Protein AF-A0A963J3N0-F1 (afdb_monomer_lite)

Foldseek 3Di:
DDDDDDDDDDDDPDPPPPPPPPLDQFPLLVVCQVVLAAEEEEQQVDAQQWHQDPVRDIDHLVLLLSLLLSCFSNVGSPRYDYDYDPDPVVVVVDVSHAKYQYQDFDDCVVCVVPQKDWADFLAWDQDPPRDTTGGTMIGGNNTVLSSVSSNQSSLLLVVCVVVVPWLVNLPPPDDDPQRDAQCQCVSNVTHGSSSSSSCVRRIHSVVSNCVRANPPGPHHDPCAQVDEVVVVHVDDRDGRD

Radius of gyration: 23.23 Å; chains: 1; bounding box: 40×110×42 Å

Secondary structure (DSSP, 8-state):
-PPPP--------------PPP----HHHHHHHHTT-EEEEE-TEETTTEEE-TTS-EESHHHHHHHHHHHHHHS-TT-EEEEE-SSTHHHHH-TT--EEES-PBP-HHHHTTSSEEE----EEEE-GGG-EEEE--EEETT-HHHHHHHHHHHHHHHHHHHTT--TTTTT-S---TTSPPTTTTGGGTPPTTHHHHHHHHH--HHHHHHHHHSTTSSS----GGGSBGGGTSSB-PPP--

pLDDT: mean 90.77, std 13.35, range [45.53, 98.94]

Structure (mmCIF, N/CA/C/O backbone):
data_AF-A0A963J3N0-F1
#
_entry.id   AF-A0A963J3N0-F1
#
loop_
_atom_site.group_PDB
_atom_site.id
_atom_site.type_symbol
_atom_site.label_atom_id
_atom_site.label_alt_id
_atom_site.label_comp_id
_atom_site.label_asym_id
_atom_site.label_entity_id
_atom_site.label_seq_id
_atom_site.pdbx_PDB_ins_code
_atom_site.Cartn_x
_atom_site.Cartn_y
_atom_site.Cartn_z
_atom_site.occupancy
_atom_site.B_iso_or_equiv
_atom_site.auth_seq_id
_atom_site.auth_comp_id
_atom_site.auth_asym_id
_atom_site.auth_atom_id
_atom_site.pdbx_PDB_model_num
ATOM 1 N N . MET A 1 1 ? 14.115 -87.043 18.859 1.00 47.44 1 MET A N 1
ATOM 2 C CA . MET A 1 1 ? 14.732 -85.706 19.021 1.00 47.44 1 MET A CA 1
ATOM 3 C C . MET A 1 1 ? 13.695 -84.646 18.660 1.00 47.44 1 MET A C 1
ATOM 5 O O . MET A 1 1 ? 13.353 -84.573 17.487 1.00 47.44 1 MET A O 1
ATOM 9 N N . PRO A 1 2 ? 13.129 -83.891 19.618 1.00 45.62 2 PRO A N 1
ATOM 10 C CA . PRO A 1 2 ? 12.164 -82.839 19.313 1.00 45.62 2 PRO A CA 1
ATOM 11 C C . PRO A 1 2 ? 12.887 -81.522 18.978 1.00 45.62 2 PRO A C 1
ATOM 13 O O . PRO A 1 2 ? 13.806 -81.105 19.684 1.00 45.62 2 PRO A O 1
ATOM 16 N N . LEU A 1 3 ? 12.476 -80.887 17.881 1.00 45.53 3 LEU A N 1
ATOM 17 C CA . LEU A 1 3 ? 12.981 -79.598 17.401 1.00 45.53 3 LEU A CA 1
ATOM 18 C C . LEU A 1 3 ? 12.380 -78.448 18.233 1.00 45.53 3 LEU A C 1
ATOM 20 O O . LEU A 1 3 ? 11.180 -78.422 18.496 1.00 45.53 3 LEU A O 1
ATOM 24 N N . ARG A 1 4 ? 13.228 -77.504 18.664 1.00 48.44 4 ARG A N 1
ATOM 25 C CA . ARG A 1 4 ? 12.848 -76.317 19.453 1.00 48.44 4 ARG A CA 1
ATOM 26 C C . ARG A 1 4 ? 12.193 -75.241 18.566 1.00 48.44 4 ARG A C 1
ATOM 28 O O . ARG A 1 4 ? 12.670 -75.029 17.452 1.00 48.44 4 ARG A O 1
ATOM 35 N N . PRO A 1 5 ? 11.179 -74.499 19.050 1.00 52.16 5 PRO A N 1
ATOM 36 C CA . PRO A 1 5 ? 10.577 -73.402 18.298 1.00 52.16 5 PRO A CA 1
ATOM 37 C C . PRO A 1 5 ? 11.435 -72.127 18.371 1.00 52.16 5 PRO A C 1
ATOM 39 O O . PRO A 1 5 ? 11.846 -71.688 19.446 1.00 52.16 5 PRO A O 1
ATOM 42 N N . VAL A 1 6 ? 11.683 -71.514 17.211 1.00 58.97 6 VAL A N 1
ATOM 43 C CA . VAL A 1 6 ? 12.386 -70.231 17.062 1.00 58.97 6 VAL A CA 1
ATOM 44 C C . VAL A 1 6 ? 11.409 -69.090 17.366 1.00 58.97 6 VAL A C 1
ATOM 46 O O . VAL A 1 6 ? 10.436 -68.885 16.642 1.00 58.97 6 VAL A O 1
ATOM 49 N N . ARG A 1 7 ? 11.661 -68.331 18.441 1.00 49.69 7 ARG A N 1
ATOM 50 C CA . ARG A 1 7 ? 10.935 -67.089 18.754 1.00 49.69 7 ARG A CA 1
ATOM 51 C C . ARG A 1 7 ? 11.305 -66.016 17.724 1.00 49.69 7 ARG A C 1
ATOM 53 O O . ARG A 1 7 ? 12.437 -65.543 17.711 1.00 49.69 7 ARG A O 1
ATOM 60 N N . ARG A 1 8 ? 10.355 -65.627 16.869 1.00 51.16 8 ARG A N 1
ATOM 61 C CA . ARG A 1 8 ? 10.487 -64.462 15.981 1.00 51.16 8 ARG A CA 1
ATOM 62 C C . ARG A 1 8 ? 10.346 -63.184 16.812 1.00 51.16 8 ARG A C 1
ATOM 64 O O . ARG A 1 8 ? 9.294 -62.939 17.393 1.00 51.16 8 ARG A O 1
ATOM 71 N N . LEU A 1 9 ? 11.421 -62.405 16.885 1.00 51.12 9 LEU A N 1
ATOM 72 C CA . LEU A 1 9 ? 11.448 -61.078 17.493 1.00 51.12 9 LEU A CA 1
ATOM 73 C C . LEU A 1 9 ? 10.729 -60.102 16.546 1.00 51.12 9 LEU A C 1
ATOM 75 O O . LEU A 1 9 ? 11.218 -59.832 15.452 1.00 51.12 9 LEU A O 1
ATOM 79 N N . VAL A 1 10 ? 9.551 -59.615 16.932 1.00 57.41 10 VAL A N 1
ATOM 80 C CA . VAL A 1 10 ? 8.847 -58.546 16.210 1.00 57.41 10 VAL A CA 1
ATOM 81 C C . VAL A 1 10 ? 9.460 -57.219 16.656 1.00 57.41 10 VAL A C 1
ATOM 83 O O . VAL A 1 10 ? 9.262 -56.796 17.792 1.00 57.41 10 VAL A O 1
ATOM 86 N N . VAL A 1 11 ? 10.245 -56.586 15.784 1.00 57.28 11 VAL A N 1
ATOM 87 C CA . VAL A 1 11 ? 10.766 -55.230 16.001 1.00 57.28 11 VAL A CA 1
ATOM 88 C C . VAL A 1 11 ? 9.649 -54.245 15.659 1.00 57.28 11 VAL A C 1
ATOM 90 O O . VAL A 1 11 ? 9.292 -54.076 14.496 1.00 57.28 11 VAL A O 1
ATOM 93 N N . LEU A 1 12 ? 9.064 -53.634 16.688 1.00 52.50 12 LEU A N 1
ATOM 94 C CA . LEU A 1 12 ? 8.059 -52.584 16.561 1.00 52.50 12 LEU A CA 1
ATOM 95 C C . LEU A 1 12 ? 8.766 -51.280 16.151 1.00 52.50 12 LEU A C 1
ATOM 97 O O . LEU A 1 12 ? 9.381 -50.611 16.979 1.00 52.50 12 LEU A O 1
ATOM 101 N N . VAL A 1 13 ? 8.719 -50.937 14.863 1.00 61.12 13 VAL A N 1
ATOM 102 C CA . VAL A 1 13 ? 9.210 -49.648 14.359 1.00 61.12 13 VAL A CA 1
ATOM 103 C C . VAL A 1 13 ? 8.205 -48.571 14.771 1.00 61.12 13 VAL A C 1
ATOM 105 O O . VAL A 1 13 ? 7.142 -48.436 14.169 1.00 61.12 13 VAL A O 1
ATOM 108 N N . PHE A 1 14 ? 8.525 -47.823 15.827 1.00 54.59 14 PHE A N 1
ATOM 109 C CA . PHE A 1 14 ? 7.809 -46.600 16.187 1.00 54.59 14 PHE A CA 1
ATOM 110 C C . PHE A 1 14 ? 8.063 -45.560 15.089 1.00 54.59 14 PHE A C 1
ATOM 112 O O . PHE A 1 14 ? 9.141 -44.972 15.011 1.00 54.59 14 PHE A O 1
ATOM 119 N N . PHE A 1 15 ? 7.079 -45.357 14.214 1.00 57.78 15 PHE A N 1
ATOM 120 C CA . PHE A 1 15 ? 7.076 -44.252 13.263 1.00 57.78 15 PHE A CA 1
ATOM 121 C C . PHE A 1 15 ? 6.853 -42.967 14.070 1.00 57.78 15 PHE A C 1
ATOM 123 O O . PHE A 1 15 ? 5.724 -42.619 14.416 1.00 57.78 15 PHE A O 1
ATOM 130 N N . LEU A 1 16 ? 7.946 -42.310 14.464 1.00 55.84 16 LEU A N 1
ATOM 131 C CA . LEU A 1 16 ? 7.901 -41.000 15.099 1.00 55.84 16 LEU A CA 1
ATOM 132 C C . LEU A 1 16 ? 7.392 -40.017 14.036 1.00 55.84 16 LEU A C 1
ATOM 134 O O . LEU A 1 16 ? 8.148 -39.566 13.178 1.00 55.84 16 LEU A O 1
ATOM 138 N N . CYS A 1 17 ? 6.085 -39.760 14.036 1.00 57.16 17 CYS A N 1
ATOM 139 C CA . CYS A 1 17 ? 5.470 -38.748 13.191 1.00 57.16 17 CYS A CA 1
ATOM 140 C C . CYS A 1 17 ? 5.978 -37.391 13.689 1.00 57.16 17 CYS A C 1
ATOM 142 O O . CYS A 1 17 ? 5.464 -36.843 14.664 1.00 57.16 17 CYS A O 1
ATOM 144 N N . VAL A 1 18 ? 7.062 -36.901 13.088 1.00 56.50 18 VAL A N 1
ATOM 145 C CA . VAL A 1 18 ? 7.548 -35.545 13.324 1.00 56.50 18 VAL A CA 1
ATOM 146 C C . VAL A 1 18 ? 6.443 -34.617 12.836 1.00 56.50 18 VAL A C 1
ATOM 148 O O . VAL A 1 18 ? 6.223 -34.482 11.635 1.00 56.50 18 VAL A O 1
ATOM 151 N N . LEU A 1 19 ? 5.713 -34.026 13.783 1.00 50.56 19 LEU A N 1
ATOM 152 C CA . LEU A 1 19 ? 4.838 -32.888 13.537 1.00 50.56 19 LEU A CA 1
ATOM 153 C C . LEU A 1 19 ? 5.722 -31.773 12.982 1.00 50.56 19 LEU A C 1
ATOM 155 O O . LEU A 1 19 ? 6.394 -31.069 13.733 1.00 50.56 19 LEU A O 1
ATOM 159 N N . VAL A 1 20 ? 5.759 -31.653 11.657 1.00 53.47 20 VAL A N 1
ATOM 160 C CA . VAL A 1 20 ? 6.228 -30.435 11.007 1.00 53.47 20 VAL A CA 1
ATOM 161 C C . VAL A 1 20 ? 5.263 -29.353 11.488 1.00 53.47 20 VAL A C 1
ATOM 163 O O . VAL A 1 20 ? 4.064 -29.496 11.232 1.00 53.47 20 VAL A O 1
ATOM 166 N N . PRO A 1 21 ? 5.710 -28.330 12.241 1.00 47.09 21 PRO A N 1
ATOM 167 C CA . PRO A 1 21 ? 4.841 -27.209 12.550 1.00 47.09 21 PRO A CA 1
ATOM 168 C C . PRO A 1 21 ? 4.333 -26.678 11.213 1.00 47.09 21 PRO A C 1
ATOM 170 O O . PRO A 1 21 ? 5.127 -26.306 10.347 1.00 47.09 21 PRO A O 1
ATOM 173 N N . GLY A 1 22 ? 3.015 -26.749 11.010 1.00 50.62 22 GLY A N 1
ATOM 174 C CA . GLY A 1 22 ? 2.390 -26.167 9.836 1.00 50.62 22 GLY A CA 1
ATOM 175 C C . GLY A 1 22 ? 2.848 -24.720 9.733 1.00 50.62 22 GLY A C 1
ATOM 176 O O . GLY A 1 22 ? 2.938 -24.028 10.747 1.00 50.62 22 GLY A O 1
ATOM 177 N N . THR A 1 23 ? 3.189 -24.287 8.524 1.00 51.78 23 THR A N 1
ATOM 178 C CA . THR A 1 23 ? 3.381 -22.875 8.199 1.00 51.78 23 THR A CA 1
ATOM 179 C C . THR A 1 23 ? 2.168 -22.115 8.727 1.00 51.78 23 THR A C 1
ATOM 181 O O . THR A 1 23 ? 1.083 -22.235 8.156 1.00 51.78 23 THR A O 1
ATOM 184 N N . GLN A 1 24 ? 2.304 -21.428 9.861 1.00 55.34 24 GLN A N 1
ATOM 185 C CA . GLN A 1 24 ? 1.189 -20.711 10.457 1.00 55.34 24 GLN A CA 1
ATOM 186 C C . GLN A 1 24 ? 1.075 -19.395 9.698 1.00 55.34 24 GLN A C 1
ATOM 188 O O . GLN A 1 24 ? 1.755 -18.423 10.001 1.00 55.34 24 GLN A O 1
ATOM 193 N N . ALA A 1 25 ? 0.264 -19.401 8.642 1.00 66.69 25 ALA A N 1
ATOM 194 C CA . ALA A 1 25 ? -0.332 -18.168 8.164 1.00 66.69 25 ALA A CA 1
ATOM 195 C C . ALA A 1 25 ? -0.996 -17.463 9.364 1.00 66.69 25 ALA A C 1
ATOM 197 O O . ALA A 1 25 ? -1.576 -18.125 10.227 1.00 66.69 25 ALA A O 1
ATOM 198 N N . GLY A 1 26 ? -0.867 -16.137 9.449 1.00 84.38 26 GLY A N 1
ATOM 199 C CA . GLY A 1 26 ? -1.534 -15.361 10.497 1.00 84.38 26 GLY A CA 1
ATOM 200 C C . GLY A 1 26 ? -3.053 -15.552 10.443 1.00 84.38 26 GLY A C 1
ATOM 201 O O . GLY A 1 26 ? -3.620 -15.759 9.365 1.00 84.38 26 GLY A O 1
ATOM 202 N N . ALA A 1 27 ? -3.727 -15.461 11.594 1.00 91.44 27 ALA A N 1
ATOM 203 C CA . ALA A 1 27 ? -5.171 -15.694 11.707 1.00 91.44 27 ALA A CA 1
ATOM 204 C C . ALA A 1 27 ? -5.993 -14.808 10.751 1.00 91.44 27 ALA A C 1
ATOM 206 O O . ALA A 1 27 ? -7.037 -15.223 10.242 1.00 91.44 27 ALA A O 1
ATOM 207 N N . ARG A 1 28 ? -5.510 -13.594 10.459 1.00 95.31 28 ARG A N 1
ATOM 208 C CA . ARG A 1 28 ? -6.113 -12.680 9.488 1.00 95.31 28 ARG A CA 1
ATOM 209 C C . ARG A 1 28 ? -6.026 -13.208 8.061 1.00 95.31 28 ARG A C 1
ATOM 211 O O . ARG A 1 28 ? -7.020 -13.152 7.341 1.00 95.31 28 ARG A O 1
ATOM 218 N N . LEU A 1 29 ? -4.868 -13.728 7.647 1.00 96.75 29 LEU A N 1
ATOM 219 C CA . LEU A 1 29 ? -4.699 -14.310 6.311 1.00 96.75 29 LEU A CA 1
ATOM 220 C C . LEU A 1 29 ? -5.627 -15.518 6.130 1.00 96.75 29 LEU A C 1
ATOM 222 O O . LEU A 1 29 ? -6.252 -15.654 5.077 1.00 96.75 29 LEU A O 1
ATOM 226 N N . ASP A 1 30 ? -5.753 -16.355 7.159 1.00 95.62 30 ASP A N 1
ATOM 227 C CA . ASP A 1 30 ? -6.667 -17.498 7.145 1.00 95.62 30 ASP A CA 1
ATOM 228 C C . ASP A 1 30 ? -8.127 -17.053 7.004 1.00 95.62 30 ASP A C 1
ATOM 230 O O . ASP A 1 30 ? -8.848 -17.577 6.154 1.00 95.62 30 ASP A O 1
ATOM 234 N N . ALA A 1 31 ? -8.550 -16.031 7.754 1.00 96.19 31 ALA A N 1
ATOM 235 C CA . ALA A 1 31 ? -9.896 -15.472 7.640 1.00 96.19 31 ALA A CA 1
ATOM 236 C C . ALA A 1 31 ? -10.170 -14.880 6.246 1.00 96.19 31 ALA A C 1
ATOM 238 O O . ALA A 1 31 ? -11.229 -15.130 5.669 1.00 96.19 31 ALA A O 1
ATOM 239 N N . ILE A 1 32 ? -9.218 -14.134 5.672 1.00 97.94 32 ILE A N 1
ATOM 240 C CA . ILE A 1 32 ? -9.331 -13.573 4.314 1.00 97.94 32 ILE A CA 1
ATOM 241 C C . ILE A 1 32 ? -9.530 -14.693 3.288 1.00 97.94 32 ILE A C 1
ATOM 243 O O . ILE A 1 32 ? -10.379 -14.588 2.403 1.00 97.94 32 ILE A O 1
ATOM 247 N N . ARG A 1 33 ? -8.773 -15.788 3.417 1.00 97.06 33 ARG A N 1
ATOM 248 C CA . ARG A 1 33 ? -8.868 -16.955 2.530 1.00 97.06 33 ARG A CA 1
ATOM 249 C C . ARG A 1 33 ? -10.169 -17.708 2.689 1.00 97.06 33 ARG A C 1
ATOM 251 O O . ARG A 1 33 ? -10.782 -18.056 1.689 1.00 97.06 33 ARG A O 1
ATOM 258 N N . GLN A 1 34 ? -10.593 -17.932 3.927 1.00 97.19 34 GLN A N 1
ATOM 259 C CA . GLN A 1 34 ? -11.843 -18.617 4.224 1.00 97.19 34 GLN A CA 1
ATOM 260 C C . GLN A 1 34 ? -13.051 -17.864 3.657 1.00 97.19 34 GLN A C 1
ATOM 262 O O . GLN A 1 34 ? -13.995 -18.491 3.185 1.00 97.19 34 GLN A O 1
ATOM 267 N N . HIS A 1 35 ? -13.027 -16.531 3.697 1.00 97.44 35 HIS A N 1
ATOM 268 C CA . HIS A 1 35 ? -14.094 -15.696 3.147 1.00 97.44 35 HIS A CA 1
ATOM 269 C C . HIS A 1 35 ? -13.916 -15.360 1.661 1.00 97.44 35 HIS A C 1
ATOM 271 O O . HIS A 1 35 ? -14.801 -14.739 1.077 1.00 97.44 35 HIS A O 1
ATOM 277 N N . GLU A 1 36 ? -12.780 -15.731 1.065 1.00 98.12 36 GLU A N 1
ATOM 278 C CA . GLU A 1 36 ? -12.419 -15.443 -0.328 1.00 98.12 36 GLU A CA 1
ATOM 279 C C . GLU A 1 36 ? -12.503 -13.949 -0.700 1.00 98.12 36 GLU A C 1
ATOM 281 O O . GLU A 1 36 ? -12.738 -13.587 -1.858 1.00 98.12 36 GLU A O 1
ATOM 286 N N . VAL A 1 37 ? -12.317 -13.064 0.284 1.00 98.62 37 VAL A N 1
ATOM 287 C CA . VAL A 1 37 ? -12.420 -11.614 0.109 1.00 98.62 37 VAL A CA 1
ATOM 288 C C . VAL A 1 37 ? -11.545 -10.878 1.116 1.00 98.62 37 VAL A C 1
ATOM 290 O O . VAL A 1 37 ? -11.576 -11.158 2.310 1.00 98.62 37 VAL A O 1
ATOM 293 N N . LEU A 1 38 ? -10.791 -9.895 0.625 1.00 98.81 38 LEU A N 1
ATOM 294 C CA . LEU A 1 38 ? -10.099 -8.911 1.453 1.00 98.81 38 LEU A CA 1
ATOM 295 C C . LEU A 1 38 ? -11.047 -7.753 1.775 1.00 98.81 38 LEU A C 1
ATOM 297 O O . LEU A 1 38 ? -11.610 -7.149 0.863 1.00 98.81 38 LEU A O 1
ATOM 301 N N . VAL A 1 39 ? -11.192 -7.378 3.039 1.00 98.75 39 VAL A N 1
ATOM 302 C CA . VAL A 1 39 ? -11.976 -6.209 3.447 1.00 98.75 39 VAL A CA 1
ATOM 303 C C . VAL A 1 39 ? -11.040 -5.034 3.719 1.00 98.75 39 VAL A C 1
ATOM 305 O O . VAL A 1 39 ? -10.348 -5.002 4.735 1.00 98.75 39 VAL A O 1
ATOM 308 N N . CYS A 1 40 ? -11.043 -4.045 2.825 1.00 98.62 40 CYS A N 1
ATOM 309 C CA . CYS A 1 40 ? -10.168 -2.876 2.913 1.00 98.62 40 CYS A CA 1
ATOM 310 C C . CYS A 1 40 ? -10.957 -1.608 3.262 1.00 98.62 40 CYS A C 1
ATOM 312 O O . CYS A 1 40 ? -11.897 -1.244 2.548 1.00 98.62 40 CYS A O 1
ATOM 314 N N . GLY A 1 41 ? -10.576 -0.930 4.344 1.00 98.12 41 GLY A N 1
ATOM 315 C CA . GLY A 1 41 ? -11.121 0.376 4.716 1.00 98.12 41 GLY A CA 1
ATOM 316 C C . GLY A 1 41 ? -10.427 1.517 3.968 1.00 98.12 41 GLY A C 1
ATOM 317 O O . GLY A 1 41 ? -9.199 1.526 3.900 1.00 98.12 41 GLY A O 1
ATOM 318 N N . VAL A 1 42 ? -11.194 2.469 3.420 1.00 97.81 42 VAL A N 1
ATOM 319 C CA . VAL A 1 42 ? -10.664 3.610 2.647 1.00 97.81 42 VAL A CA 1
ATOM 320 C C . VAL A 1 42 ? -11.410 4.927 2.883 1.00 97.81 42 VAL A C 1
ATOM 322 O O . VAL A 1 42 ? -12.598 4.930 3.218 1.00 97.81 42 VAL A O 1
ATOM 325 N N . ALA A 1 43 ? -10.726 6.052 2.646 1.00 93.19 43 ALA A N 1
ATOM 326 C CA . ALA A 1 43 ? -11.286 7.405 2.712 1.00 93.19 43 ALA A CA 1
ATOM 327 C C . ALA A 1 43 ? -12.098 7.729 1.448 1.00 93.19 43 ALA A C 1
ATOM 329 O O . ALA A 1 43 ? -11.617 8.425 0.570 1.00 93.19 43 ALA A O 1
ATOM 330 N N . ALA A 1 44 ? -13.326 7.219 1.322 1.00 92.19 44 ALA A N 1
ATOM 331 C CA . ALA A 1 44 ? -14.094 7.155 0.064 1.00 92.19 44 ALA A CA 1
ATOM 332 C C . ALA A 1 44 ? -14.444 8.488 -0.649 1.00 92.19 44 ALA A C 1
ATOM 334 O O . ALA A 1 44 ? -15.168 8.462 -1.651 1.00 92.19 44 ALA A O 1
ATOM 335 N N . GLN A 1 45 ? -13.984 9.630 -0.141 1.00 93.38 45 GLN A N 1
ATOM 336 C CA . GLN A 1 45 ? -14.270 10.977 -0.639 1.00 93.38 45 GLN A CA 1
ATOM 337 C C . GLN A 1 45 ? -12.994 11.739 -1.025 1.00 93.38 45 GLN A C 1
ATOM 339 O O . GLN A 1 45 ? -12.989 12.967 -1.024 1.00 93.38 45 GLN A O 1
ATOM 344 N N . ASP A 1 46 ? -11.924 11.020 -1.366 1.00 93.75 46 ASP A N 1
ATOM 345 C CA . ASP A 1 46 ? -10.611 11.593 -1.635 1.00 93.75 46 ASP A CA 1
ATOM 346 C C . ASP A 1 46 ? -10.155 11.347 -3.087 1.00 93.75 46 ASP A C 1
ATOM 348 O O . ASP A 1 46 ? -9.670 10.259 -3.431 1.00 93.75 46 ASP A O 1
ATOM 352 N N . PRO A 1 47 ? -10.348 12.328 -3.988 1.00 94.69 47 PRO A N 1
ATOM 353 C CA . PRO A 1 47 ? -9.976 12.195 -5.389 1.00 94.69 47 PRO A CA 1
ATOM 354 C C . PRO A 1 47 ? -8.498 11.838 -5.577 1.00 94.69 47 PRO A C 1
ATOM 356 O O . PRO A 1 47 ? -7.600 12.513 -5.089 1.00 94.69 47 PRO A O 1
ATOM 359 N N . GLY A 1 48 ? -8.246 10.776 -6.341 1.00 96.31 48 GLY A N 1
ATOM 360 C CA . GLY A 1 48 ? -6.899 10.273 -6.614 1.00 96.31 48 GLY A CA 1
ATOM 361 C C . GLY A 1 48 ? -6.375 9.271 -5.581 1.00 96.31 48 GLY A C 1
ATOM 362 O O . GLY A 1 48 ? -5.640 8.363 -5.961 1.00 96.31 48 GLY A O 1
ATOM 363 N N . PHE A 1 49 ? -6.805 9.330 -4.318 1.00 97.44 49 PHE A N 1
ATOM 364 C CA . PHE A 1 49 ? -6.403 8.363 -3.285 1.00 97.44 49 PHE A CA 1
ATOM 365 C C . PHE A 1 49 ? -7.445 7.260 -3.102 1.00 97.44 49 PHE A C 1
ATOM 367 O O . PHE A 1 49 ? -7.139 6.090 -3.337 1.00 97.44 49 PHE A O 1
ATOM 374 N N . ALA A 1 50 ? -8.688 7.620 -2.790 1.00 97.38 50 ALA A N 1
ATOM 375 C CA . ALA A 1 50 ? -9.814 6.701 -2.734 1.00 97.38 50 ALA A CA 1
ATOM 376 C C . ALA A 1 50 ? -11.135 7.447 -2.944 1.00 97.38 50 ALA A C 1
ATOM 378 O O . ALA A 1 50 ? -11.566 8.253 -2.132 1.00 97.38 50 ALA A O 1
ATOM 379 N N . GLN A 1 51 ? -11.845 7.138 -4.022 1.00 95.81 51 GLN A N 1
ATOM 380 C CA . GLN A 1 51 ? -13.120 7.776 -4.317 1.00 95.81 51 GLN A CA 1
ATOM 381 C C . GLN A 1 51 ? -14.157 6.748 -4.739 1.00 95.81 51 GLN A C 1
ATOM 383 O O . GLN A 1 51 ? -13.949 5.981 -5.688 1.00 95.81 51 GLN A O 1
ATOM 388 N N . ARG A 1 52 ? -15.310 6.774 -4.068 1.00 96.69 52 ARG A N 1
ATOM 389 C CA . ARG A 1 52 ? -16.506 6.079 -4.537 1.00 96.69 52 ARG A CA 1
ATOM 390 C C . ARG A 1 52 ? -17.107 6.852 -5.712 1.00 96.69 52 ARG A C 1
ATOM 392 O O . ARG A 1 52 ? -17.487 8.011 -5.584 1.00 96.69 52 ARG A O 1
ATOM 399 N N . GLN A 1 53 ? -17.195 6.188 -6.854 1.00 94.38 53 GLN A N 1
ATOM 400 C CA . GLN A 1 53 ? -17.805 6.697 -8.074 1.00 94.38 53 GLN A CA 1
ATOM 401 C C . GLN A 1 53 ? -19.341 6.632 -7.999 1.00 94.38 53 GLN A C 1
ATOM 403 O O . GLN A 1 53 ? -19.887 5.862 -7.200 1.00 94.38 53 GLN A O 1
ATOM 408 N N . PRO A 1 54 ? -20.063 7.385 -8.854 1.00 93.81 54 PRO A N 1
ATOM 409 C CA . PRO A 1 54 ? -21.528 7.346 -8.907 1.00 93.81 54 PRO A CA 1
ATOM 410 C C . PRO A 1 54 ? -22.111 5.953 -9.185 1.00 93.81 54 PRO A C 1
ATOM 412 O O . PRO A 1 54 ? -23.193 5.632 -8.704 1.00 93.81 54 PRO A O 1
ATOM 415 N N . ASP A 1 55 ? -21.383 5.107 -9.919 1.00 93.88 55 ASP A N 1
ATOM 416 C CA . ASP A 1 55 ? -21.754 3.711 -10.195 1.00 93.88 55 ASP A CA 1
ATOM 417 C C . ASP A 1 55 ? -21.451 2.748 -9.026 1.00 93.88 55 ASP A C 1
ATOM 419 O O . ASP A 1 55 ? -21.644 1.538 -9.133 1.00 93.88 55 ASP A O 1
ATOM 423 N N . GLY A 1 56 ? -20.970 3.278 -7.899 1.00 92.62 56 GLY A N 1
ATOM 424 C CA . GLY A 1 56 ? -20.641 2.534 -6.690 1.00 92.62 56 GLY A CA 1
ATOM 425 C C . GLY A 1 56 ? -19.261 1.877 -6.687 1.00 92.62 56 GLY A C 1
ATOM 426 O O . GLY A 1 56 ? -18.874 1.330 -5.651 1.00 92.62 56 GLY A O 1
ATOM 427 N N . ARG A 1 57 ? -18.499 1.937 -7.788 1.00 94.94 57 ARG A N 1
ATOM 428 C CA . ARG A 1 57 ? -17.122 1.424 -7.828 1.00 94.94 57 ARG A CA 1
ATOM 429 C C . ARG A 1 57 ? -16.176 2.342 -7.063 1.00 94.94 57 ARG A C 1
ATOM 431 O O . ARG A 1 57 ? -16.388 3.545 -6.976 1.00 94.94 57 ARG A O 1
ATOM 438 N N . PHE A 1 58 ? -15.097 1.773 -6.542 1.00 97.69 58 PHE A N 1
ATOM 439 C CA . PHE A 1 58 ? -14.007 2.530 -5.931 1.00 97.69 58 PHE A CA 1
ATOM 440 C C . PHE A 1 58 ? -12.835 2.648 -6.909 1.00 97.69 58 PHE A C 1
ATOM 442 O O . PHE A 1 58 ? -12.492 1.680 -7.602 1.00 97.69 58 PHE A O 1
ATOM 449 N N . GLN A 1 59 ? -12.212 3.825 -6.945 1.00 97.00 59 GLN A N 1
ATOM 450 C CA . GLN A 1 59 ? -10.990 4.104 -7.703 1.00 97.00 59 GLN A CA 1
ATOM 451 C C . GLN A 1 59 ? -10.030 4.976 -6.888 1.00 97.00 59 GLN A C 1
ATOM 453 O O . GLN A 1 59 ? -10.477 5.708 -6.008 1.00 97.00 59 GLN A O 1
ATOM 458 N N . GLY A 1 60 ? -8.737 4.915 -7.196 1.00 98.12 60 GLY A N 1
ATOM 459 C CA . GLY A 1 60 ? -7.703 5.690 -6.517 1.00 98.12 60 GLY A CA 1
ATOM 460 C C . GLY A 1 60 ? -6.464 4.857 -6.194 1.00 98.12 60 GLY A C 1
ATOM 461 O O . GLY A 1 60 ? -6.469 3.628 -6.298 1.00 98.12 60 GLY A O 1
ATOM 462 N N . LEU A 1 61 ? -5.395 5.541 -5.796 1.00 98.62 61 LEU A N 1
ATOM 463 C CA . LEU A 1 61 ? -4.110 4.944 -5.448 1.00 98.62 61 LEU A CA 1
ATOM 464 C C . LEU A 1 61 ? -4.245 3.916 -4.315 1.00 98.62 61 LEU A C 1
ATOM 466 O O . LEU A 1 61 ? -3.738 2.804 -4.423 1.00 98.62 61 LEU A O 1
ATOM 470 N N . GLU A 1 62 ? -4.976 4.250 -3.255 1.00 98.69 62 GLU A N 1
ATOM 471 C CA . GLU A 1 62 ? -5.187 3.390 -2.084 1.00 98.69 62 GLU A CA 1
ATOM 472 C C . GLU A 1 62 ? -6.087 2.198 -2.406 1.00 98.69 62 GLU A C 1
ATOM 474 O O . GLU A 1 62 ? -5.869 1.088 -1.924 1.00 98.69 62 GLU A O 1
ATOM 479 N N . VAL A 1 63 ? -7.051 2.404 -3.305 1.00 98.75 63 VAL A N 1
ATOM 480 C CA . VAL A 1 63 ? -7.899 1.336 -3.843 1.00 98.75 63 VAL A CA 1
ATOM 481 C C . VAL A 1 63 ? -7.045 0.314 -4.594 1.00 98.75 63 VAL A C 1
ATOM 483 O O . VAL A 1 63 ? -7.217 -0.890 -4.401 1.00 98.75 63 VAL A O 1
ATOM 486 N N . ASP A 1 64 ? -6.103 0.768 -5.420 1.00 98.81 64 ASP A N 1
ATOM 487 C CA . ASP A 1 64 ? -5.191 -0.118 -6.147 1.00 98.81 64 ASP A CA 1
ATOM 488 C C . ASP A 1 64 ? -4.185 -0.820 -5.222 1.00 98.81 64 ASP A C 1
ATOM 490 O O . ASP A 1 64 ? -3.857 -1.983 -5.464 1.00 98.81 64 ASP A O 1
ATOM 494 N N . LEU A 1 65 ? -3.760 -0.185 -4.125 1.00 98.88 65 LEU A N 1
ATOM 495 C CA . LEU A 1 65 ? -2.953 -0.841 -3.088 1.00 98.88 65 LEU A CA 1
ATOM 496 C C . LEU A 1 65 ? -3.741 -1.945 -2.361 1.00 98.88 65 LEU A C 1
ATOM 498 O O . LEU A 1 65 ? -3.222 -3.049 -2.198 1.00 98.88 65 LEU A O 1
ATOM 502 N N . CYS A 1 66 ? -5.015 -1.725 -2.014 1.00 98.88 66 CYS A N 1
ATOM 503 C CA . CYS A 1 66 ? -5.880 -2.792 -1.493 1.00 98.88 66 CYS A CA 1
ATOM 504 C C . CYS A 1 66 ? -6.024 -3.946 -2.503 1.00 98.88 66 CYS A C 1
ATOM 506 O O . CYS A 1 66 ? -5.938 -5.120 -2.140 1.00 98.88 66 CYS A O 1
ATOM 508 N N . ARG A 1 67 ? -6.218 -3.628 -3.792 1.00 98.94 67 ARG A N 1
ATOM 509 C CA . ARG A 1 67 ? -6.280 -4.629 -4.872 1.00 98.94 67 ARG A CA 1
ATOM 510 C C . ARG A 1 67 ? -4.972 -5.404 -5.016 1.00 98.94 67 ARG A C 1
ATOM 512 O O . ARG A 1 67 ? -5.013 -6.590 -5.334 1.00 98.94 67 ARG A O 1
ATOM 519 N N . ALA A 1 68 ? -3.828 -4.764 -4.781 1.00 98.94 68 ALA A N 1
ATOM 520 C CA . ALA A 1 68 ? -2.525 -5.421 -4.787 1.00 98.94 68 ALA A CA 1
ATOM 521 C C . ALA A 1 68 ? -2.420 -6.452 -3.657 1.00 98.94 68 ALA A C 1
ATOM 523 O O . ALA A 1 68 ? -2.029 -7.592 -3.906 1.00 98.94 68 ALA A O 1
ATOM 524 N N . VAL A 1 69 ? -2.855 -6.091 -2.443 1.00 98.88 69 VAL A N 1
ATOM 525 C CA . VAL A 1 69 ? -2.915 -7.023 -1.306 1.00 98.88 69 VAL A CA 1
ATOM 526 C C . VAL A 1 69 ? -3.844 -8.197 -1.625 1.00 98.88 69 VAL A C 1
ATOM 528 O O . VAL A 1 69 ? -3.444 -9.344 -1.445 1.00 98.88 69 VAL A O 1
ATOM 531 N N . ALA A 1 70 ? -5.032 -7.942 -2.186 1.00 98.88 70 ALA A N 1
ATOM 532 C CA . ALA A 1 70 ? -5.967 -8.997 -2.587 1.00 98.88 70 ALA A CA 1
ATOM 533 C C . ALA A 1 70 ? -5.355 -9.936 -3.643 1.00 98.88 70 ALA A C 1
ATOM 535 O O . ALA A 1 70 ? -5.374 -11.157 -3.482 1.00 98.88 70 ALA A O 1
ATOM 536 N N . ALA A 1 71 ? -4.721 -9.383 -4.680 1.00 98.81 71 ALA A N 1
ATOM 537 C CA . ALA A 1 71 ? -4.057 -10.171 -5.715 1.00 98.81 71 ALA A CA 1
ATOM 538 C C . ALA A 1 71 ? -2.900 -11.017 -5.165 1.00 98.81 71 ALA A C 1
ATOM 540 O O . ALA A 1 71 ? -2.698 -12.145 -5.618 1.00 98.81 71 ALA A O 1
ATOM 541 N N . ALA A 1 72 ? -2.160 -10.501 -4.183 1.00 98.50 72 ALA A N 1
ATOM 542 C CA . ALA A 1 72 ? -1.080 -11.233 -3.540 1.00 98.50 72 ALA A CA 1
ATOM 543 C C . ALA A 1 72 ? -1.597 -12.405 -2.692 1.00 98.50 72 ALA A C 1
ATOM 545 O O . ALA A 1 72 ? -1.073 -13.512 -2.803 1.00 98.50 72 ALA A O 1
ATOM 546 N N . VAL A 1 73 ? -2.630 -12.186 -1.870 1.00 98.31 73 VAL A N 1
ATOM 547 C CA . VAL A 1 73 ? -3.074 -13.169 -0.862 1.00 98.31 73 VAL A CA 1
ATOM 548 C C . VAL A 1 73 ? -4.139 -14.150 -1.359 1.00 98.31 73 VAL A C 1
ATOM 550 O O . VAL A 1 73 ? -4.116 -15.316 -0.950 1.00 98.31 73 VAL A O 1
ATOM 553 N N . LEU A 1 74 ? -5.028 -13.700 -2.254 1.00 98.50 74 LEU A N 1
ATOM 554 C CA . LEU A 1 74 ? -6.136 -14.471 -2.840 1.00 98.50 74 LEU A CA 1
ATOM 555 C C . LEU A 1 74 ? -5.890 -14.854 -4.304 1.00 98.50 74 LEU A C 1
ATOM 557 O O . LEU A 1 74 ? -6.578 -15.708 -4.848 1.00 98.50 74 LEU A O 1
ATOM 561 N N . GLY A 1 75 ? -4.905 -14.239 -4.963 1.00 98.19 75 GLY A N 1
ATOM 562 C CA . GLY A 1 75 ? -4.622 -14.484 -6.377 1.00 98.19 75 GLY A CA 1
ATOM 563 C C . GLY A 1 75 ? -5.454 -13.640 -7.346 1.00 98.19 75 GLY A C 1
ATOM 564 O O . GLY A 1 75 ? -5.155 -13.661 -8.540 1.00 98.19 75 GLY A O 1
ATOM 565 N N . SER A 1 76 ? -6.424 -12.855 -6.863 1.00 98.44 76 SER A N 1
ATOM 566 C CA . SER A 1 76 ? -7.238 -11.949 -7.682 1.00 98.44 76 SER A CA 1
ATOM 567 C C . SER A 1 76 ? -7.310 -10.535 -7.108 1.00 98.44 76 SER A C 1
ATOM 569 O O . SER A 1 76 ? -7.651 -10.336 -5.943 1.00 98.44 76 SER A O 1
ATOM 571 N N . SER A 1 77 ? -7.075 -9.532 -7.954 1.00 98.50 77 SER A N 1
ATOM 572 C CA . SER A 1 77 ? -7.242 -8.115 -7.614 1.00 98.50 77 SER A CA 1
ATOM 573 C C . SER A 1 77 ? -8.706 -7.700 -7.445 1.00 98.50 77 SER A C 1
ATOM 575 O O . SER A 1 77 ? -8.980 -6.614 -6.938 1.00 98.50 77 SER A O 1
ATOM 577 N N . THR A 1 78 ? -9.660 -8.540 -7.859 1.00 98.38 78 THR A N 1
ATOM 578 C CA . THR A 1 78 ? -11.098 -8.251 -7.754 1.00 98.38 78 THR A CA 1
ATOM 579 C C . THR A 1 78 ? -11.728 -8.792 -6.474 1.00 98.38 78 THR A C 1
ATOM 581 O O . THR A 1 78 ? -12.855 -8.416 -6.163 1.00 98.38 78 THR A O 1
ATOM 584 N N . GLN A 1 79 ? -11.033 -9.653 -5.724 1.00 98.56 79 GLN A N 1
ATOM 585 C CA . GLN A 1 79 ? -11.524 -10.225 -4.463 1.00 98.56 79 GLN A CA 1
ATOM 586 C C . GLN A 1 79 ? -11.295 -9.268 -3.288 1.00 98.56 79 GLN A C 1
ATOM 588 O O . GLN A 1 79 ? -10.634 -9.583 -2.301 1.00 98.56 79 GLN A O 1
ATOM 593 N N . VAL A 1 80 ? -11.841 -8.062 -3.414 1.00 98.62 80 VAL A N 1
ATOM 594 C CA . VAL A 1 80 ? -11.753 -7.012 -2.403 1.00 98.62 80 VAL A CA 1
ATOM 595 C C . VAL A 1 80 ? -13.116 -6.360 -2.196 1.00 98.62 80 VAL A C 1
ATOM 597 O O . VAL A 1 80 ? -13.808 -5.997 -3.149 1.00 98.62 80 VAL A O 1
ATOM 600 N N . ARG A 1 81 ? -13.498 -6.184 -0.932 1.00 98.44 81 ARG A N 1
ATOM 601 C CA . ARG A 1 81 ? -14.654 -5.404 -0.501 1.00 98.44 81 ARG A CA 1
ATOM 602 C C . ARG A 1 81 ? -14.163 -4.123 0.158 1.00 98.44 81 ARG A C 1
ATOM 604 O O . ARG A 1 81 ? -13.461 -4.168 1.163 1.00 98.44 81 ARG A O 1
ATOM 611 N N . PHE A 1 82 ? -14.578 -2.986 -0.386 1.00 98.31 82 PHE A N 1
ATOM 612 C CA . PHE A 1 82 ? -14.245 -1.680 0.173 1.00 98.31 82 PHE A CA 1
ATOM 613 C C . PHE A 1 82 ? -15.260 -1.256 1.231 1.00 98.31 82 PHE A C 1
ATOM 615 O O . PHE A 1 82 ? -16.472 -1.361 1.017 1.00 98.31 82 PHE A O 1
ATOM 622 N N . VAL A 1 83 ? -14.757 -0.751 2.354 1.00 97.25 83 VAL A N 1
ATOM 623 C CA . VAL A 1 83 ? -15.543 -0.087 3.396 1.00 97.25 83 VAL A CA 1
ATOM 624 C C . VAL A 1 83 ? -15.135 1.380 3.406 1.00 97.25 83 VAL A C 1
ATOM 626 O O . VAL A 1 83 ? -13.957 1.694 3.541 1.00 97.25 83 VAL A O 1
ATOM 629 N N . ALA A 1 84 ? -16.100 2.274 3.207 1.00 96.31 84 ALA A N 1
ATOM 630 C CA . ALA A 1 84 ? -15.864 3.698 3.396 1.00 96.31 84 ALA A CA 1
ATOM 631 C C . ALA A 1 84 ? -15.780 3.961 4.898 1.00 96.31 84 ALA A C 1
ATOM 633 O O . ALA A 1 84 ? -16.706 3.579 5.609 1.00 96.31 84 ALA A O 1
ATOM 634 N N . LEU A 1 85 ? -14.687 4.569 5.344 1.00 95.56 85 LEU A N 1
ATOM 635 C CA . LEU A 1 85 ? -14.528 4.987 6.732 1.00 95.56 85 LEU A CA 1
ATOM 636 C C . LEU A 1 85 ? -14.509 6.507 6.789 1.00 95.56 85 LEU A C 1
ATOM 638 O O . LEU A 1 85 ? -13.914 7.140 5.912 1.00 95.56 85 LEU A O 1
ATOM 642 N N . ASP A 1 86 ? -15.087 7.082 7.835 1.00 91.00 86 ASP A N 1
ATOM 643 C CA . ASP A 1 86 ? -14.905 8.503 8.139 1.00 91.00 86 ASP A CA 1
ATOM 644 C C . ASP A 1 86 ? -13.734 8.686 9.114 1.00 91.00 86 ASP A C 1
ATOM 646 O O . ASP A 1 86 ? -12.968 9.648 9.019 1.00 91.00 86 ASP A O 1
ATOM 650 N N . THR A 1 87 ? -13.551 7.732 10.031 1.00 88.50 87 THR A N 1
ATOM 651 C CA . THR A 1 87 ? -12.518 7.783 11.066 1.00 88.50 87 THR A CA 1
ATOM 652 C C . THR A 1 87 ? -11.803 6.449 11.272 1.00 88.50 87 THR A C 1
ATOM 654 O O . THR A 1 87 ? -12.328 5.370 11.020 1.00 88.50 87 THR A O 1
ATOM 657 N N . VAL A 1 88 ? -10.594 6.518 11.836 1.00 83.12 88 VAL A N 1
ATOM 658 C CA . VAL A 1 88 ? -9.815 5.330 12.233 1.00 83.12 88 VAL A CA 1
ATOM 659 C C . VAL A 1 88 ? -10.489 4.526 13.350 1.00 83.12 88 VAL A C 1
ATOM 661 O O . VAL A 1 88 ? -10.250 3.329 13.456 1.00 83.12 88 VAL A O 1
ATOM 664 N N . HIS A 1 89 ? -11.337 5.144 14.179 1.00 88.88 89 HIS A N 1
ATOM 665 C CA . HIS A 1 89 ? -12.005 4.425 15.272 1.00 88.88 89 HIS A CA 1
ATOM 666 C C . HIS A 1 89 ? -12.918 3.314 14.741 1.00 88.88 89 HIS A C 1
ATOM 668 O O . HIS A 1 89 ? -12.946 2.229 15.309 1.00 88.88 89 HIS A O 1
ATOM 674 N N . GLU A 1 90 ? -13.539 3.515 13.578 1.00 93.06 90 GLU A N 1
ATOM 675 C CA . GLU A 1 90 ? -14.349 2.484 12.918 1.00 93.06 90 GLU A CA 1
ATOM 676 C C . GLU A 1 90 ? -13.544 1.217 12.585 1.00 93.06 90 GLU A C 1
ATOM 678 O O . GLU A 1 90 ? -14.096 0.119 12.573 1.00 93.06 90 GLU A O 1
ATOM 683 N N . PHE A 1 91 ? -12.229 1.337 12.361 1.00 94.38 91 PHE A N 1
ATOM 684 C CA . PHE A 1 91 ? -11.364 0.171 12.172 1.00 94.38 91 PHE A CA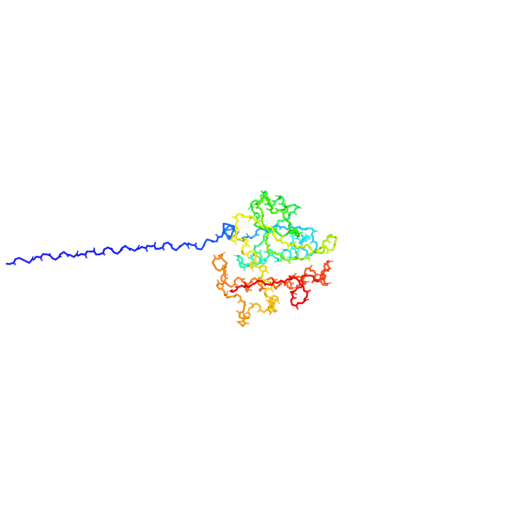 1
ATOM 685 C C . PHE A 1 91 ? -11.192 -0.635 13.462 1.00 94.38 91 PHE A C 1
ATOM 687 O O . PHE A 1 91 ? -11.182 -1.867 13.428 1.00 94.38 91 PHE A O 1
ATOM 694 N N . LEU A 1 92 ? -11.070 0.041 14.605 1.00 90.25 92 LEU A N 1
ATOM 695 C CA . LEU A 1 92 ? -10.979 -0.619 15.907 1.00 90.25 92 LEU A CA 1
ATOM 696 C C . LEU A 1 92 ? -12.287 -1.335 16.253 1.00 90.25 92 LEU A C 1
ATOM 698 O O . LEU A 1 92 ? -12.241 -2.467 16.732 1.00 90.25 92 LEU A O 1
ATOM 702 N N . ASP A 1 93 ? -13.421 -0.715 15.933 1.00 93.31 93 ASP A N 1
ATOM 703 C CA . ASP A 1 93 ? -14.748 -1.211 16.298 1.00 93.31 93 ASP A CA 1
ATOM 704 C C . ASP A 1 93 ? -15.264 -2.337 15.382 1.00 93.31 93 ASP A C 1
ATOM 706 O O . ASP A 1 93 ? -16.074 -3.159 15.817 1.00 93.31 93 ASP A O 1
ATOM 710 N N . ASP A 1 94 ? -14.804 -2.416 14.126 1.00 95.25 94 ASP A N 1
ATOM 711 C CA . ASP A 1 94 ? -15.208 -3.469 13.186 1.00 95.25 94 ASP A CA 1
ATOM 712 C C . ASP A 1 94 ? -14.085 -4.498 12.942 1.00 95.25 94 ASP A C 1
ATOM 714 O O . ASP A 1 94 ? -13.234 -4.297 12.065 1.00 95.25 94 ASP A O 1
ATOM 718 N N . PRO A 1 95 ? -14.095 -5.659 13.632 1.00 92.25 95 PRO A N 1
ATOM 719 C CA . PRO A 1 95 ? -13.069 -6.691 13.473 1.00 92.25 95 PRO A CA 1
ATOM 720 C C . PRO A 1 95 ? -13.056 -7.331 12.077 1.00 92.25 95 PRO A C 1
ATOM 722 O O . PRO A 1 95 ? -12.102 -8.040 11.746 1.00 92.25 95 PRO A O 1
ATOM 725 N N . ARG A 1 96 ? -14.090 -7.094 11.254 1.00 94.50 96 ARG A N 1
ATOM 726 C CA . ARG A 1 96 ? -14.212 -7.628 9.890 1.00 94.50 96 ARG A CA 1
ATOM 727 C C . ARG A 1 96 ? -13.410 -6.833 8.866 1.00 94.50 96 ARG A C 1
ATOM 729 O O . ARG A 1 96 ? -13.318 -7.282 7.732 1.00 94.50 96 ARG A O 1
ATOM 736 N N . ILE A 1 97 ? -12.913 -5.646 9.213 1.00 97.75 97 ILE A N 1
ATOM 737 C CA . ILE A 1 97 ? -11.981 -4.898 8.366 1.00 97.75 97 ILE A CA 1
ATOM 738 C C . ILE A 1 97 ? -10.583 -5.462 8.612 1.00 97.75 97 ILE A C 1
ATOM 740 O O . ILE A 1 97 ? -10.167 -5.606 9.768 1.00 97.75 97 ILE A O 1
ATOM 744 N N . ASP A 1 98 ? -9.877 -5.779 7.529 1.00 98.19 98 ASP A N 1
ATOM 745 C CA . ASP A 1 98 ? -8.583 -6.458 7.580 1.00 98.19 98 ASP A CA 1
ATOM 746 C C . ASP A 1 98 ? -7.411 -5.474 7.622 1.00 98.19 98 ASP A C 1
ATOM 748 O O . ASP A 1 98 ? -6.462 -5.673 8.375 1.00 98.19 98 ASP A O 1
ATOM 752 N N . LEU A 1 99 ? -7.494 -4.396 6.841 1.00 98.25 99 LEU A N 1
ATOM 753 C CA . LEU A 1 99 ? -6.516 -3.307 6.777 1.00 98.25 99 LEU A CA 1
ATOM 754 C C . LEU A 1 99 ? -7.169 -2.008 6.311 1.00 98.25 99 LEU A C 1
ATOM 756 O O . LEU A 1 99 ? -8.261 -2.015 5.732 1.00 98.25 99 LEU A O 1
ATOM 760 N N . VAL A 1 100 ? -6.462 -0.898 6.512 1.00 98.12 100 VAL A N 1
ATOM 761 C CA . VAL A 1 100 ? -6.937 0.434 6.138 1.00 98.12 100 VAL A CA 1
ATOM 762 C C . VAL A 1 100 ? -5.869 1.201 5.366 1.00 98.12 100 VAL A C 1
ATOM 764 O O . VAL A 1 100 ? -4.762 1.386 5.863 1.00 98.12 100 VAL A O 1
ATOM 767 N N . PHE A 1 101 ? -6.230 1.715 4.191 1.00 97.94 101 PHE A N 1
ATOM 768 C CA . PHE A 1 101 ? -5.504 2.782 3.500 1.00 97.94 101 PHE A CA 1
ATOM 769 C C . PHE A 1 101 ? -6.420 4.009 3.474 1.00 97.94 101 PHE A C 1
ATOM 771 O O . PHE A 1 101 ? -7.426 4.002 2.778 1.00 97.94 101 PHE A O 1
ATOM 778 N N . HIS A 1 102 ? -6.131 5.015 4.298 1.00 95.62 102 HIS A N 1
ATOM 779 C CA . HIS A 1 102 ? -7.027 6.163 4.536 1.00 95.62 102 HIS A CA 1
ATOM 780 C C . HIS A 1 102 ? -6.240 7.476 4.598 1.00 95.62 102 HIS A C 1
ATOM 782 O O . HIS A 1 102 ? -6.469 8.335 5.442 1.00 95.62 102 HIS A O 1
ATOM 788 N N . ARG A 1 103 ? -5.210 7.592 3.758 1.00 94.44 103 ARG A N 1
ATOM 789 C CA . ARG A 1 103 ? -4.332 8.762 3.658 1.00 94.44 103 ARG A CA 1
ATOM 790 C C . ARG A 1 103 ? -3.805 9.249 5.012 1.00 94.44 103 ARG A C 1
ATOM 792 O O . ARG A 1 103 ? -3.789 10.438 5.329 1.00 94.44 103 ARG A O 1
ATOM 799 N N . LEU A 1 104 ? -3.404 8.296 5.850 1.00 93.12 104 LEU A N 1
ATOM 800 C CA . LEU A 1 104 ? -3.032 8.554 7.236 1.00 93.12 104 LEU A CA 1
ATOM 801 C C . LEU A 1 104 ? -1.534 8.757 7.375 1.00 93.12 104 LEU A C 1
ATOM 803 O O . LEU A 1 104 ? -0.752 7.845 7.109 1.00 93.12 104 LEU A O 1
ATOM 807 N N . SER A 1 105 ? -1.153 9.920 7.895 1.00 93.94 105 SER A N 1
ATOM 808 C CA . SER A 1 105 ? 0.226 10.204 8.275 1.00 93.94 105 SER A CA 1
ATOM 809 C C . SER A 1 105 ? 0.657 9.330 9.456 1.00 93.94 105 SER A C 1
ATOM 811 O O . SER A 1 105 ? -0.003 9.310 10.507 1.00 93.94 105 SER A O 1
ATOM 813 N N . TRP A 1 106 ? 1.800 8.659 9.306 1.00 94.75 106 TRP A N 1
ATOM 814 C CA . TRP A 1 106 ? 2.432 7.883 10.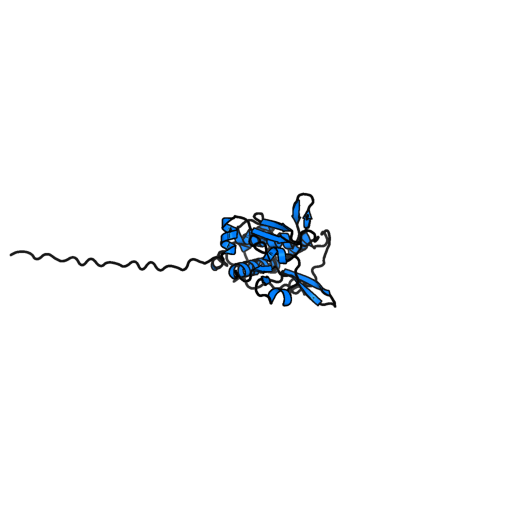368 1.00 94.75 106 TRP A CA 1
ATOM 815 C C . TRP A 1 106 ? 2.756 8.799 11.548 1.00 94.75 106 TRP A C 1
ATOM 817 O O . TRP A 1 106 ? 3.508 9.770 11.425 1.00 94.75 106 TRP A O 1
ATOM 827 N N . ALA A 1 107 ? 2.176 8.502 12.710 1.00 92.06 107 ALA A N 1
ATOM 828 C CA . ALA A 1 107 ? 2.368 9.291 13.919 1.00 92.06 107 ALA A CA 1
ATOM 829 C C . ALA A 1 107 ? 2.463 8.409 15.167 1.00 92.06 107 ALA A C 1
ATOM 831 O O . ALA A 1 107 ? 1.599 7.564 15.395 1.00 92.06 107 ALA A O 1
ATOM 832 N N . LEU A 1 108 ? 3.441 8.705 16.033 1.00 92.50 108 LEU A N 1
ATOM 833 C CA . LEU A 1 108 ? 3.614 8.045 17.334 1.00 92.50 108 LEU A CA 1
ATOM 834 C C . LEU A 1 108 ? 2.328 8.063 18.166 1.00 92.50 108 LEU A C 1
ATOM 836 O O . LEU A 1 108 ? 1.994 7.077 18.802 1.00 92.50 108 LEU A O 1
ATOM 840 N N . THR A 1 109 ? 1.576 9.164 18.152 1.00 90.94 109 THR A N 1
ATOM 841 C CA . THR A 1 109 ? 0.339 9.292 18.939 1.00 90.94 109 THR A CA 1
ATOM 842 C C . THR A 1 109 ? -0.765 8.325 18.512 1.00 90.94 109 THR A C 1
ATOM 844 O O . THR A 1 109 ? -1.679 8.085 19.294 1.00 90.94 109 THR A O 1
ATOM 847 N N . ARG A 1 110 ? -0.688 7.767 17.297 1.00 89.00 110 ARG A N 1
ATOM 848 C CA . ARG A 1 110 ? -1.626 6.755 16.793 1.00 89.00 110 ARG A CA 1
ATOM 849 C C . ARG A 1 110 ? -1.180 5.329 17.121 1.00 89.00 110 ARG A C 1
ATOM 851 O O . ARG A 1 110 ? -2.037 4.493 17.367 1.00 89.00 110 ARG A O 1
ATOM 858 N N . GLU A 1 111 ? 0.128 5.073 17.164 1.00 88.50 111 GLU A N 1
ATOM 859 C CA . GLU A 1 111 ? 0.685 3.748 17.494 1.00 88.50 111 GLU A CA 1
ATOM 860 C C . GLU A 1 111 ? 0.900 3.527 18.989 1.00 88.50 111 GLU A C 1
ATOM 862 O O . GLU A 1 111 ? 0.807 2.400 19.460 1.00 88.50 111 GLU A O 1
ATOM 867 N N . ALA A 1 112 ? 1.166 4.584 19.760 1.00 93.00 112 ALA A N 1
ATOM 868 C CA . ALA A 1 112 ? 1.468 4.491 21.187 1.00 93.00 112 ALA A CA 1
ATOM 869 C C . ALA A 1 112 ? 0.423 3.713 22.019 1.00 93.00 112 ALA A C 1
ATOM 871 O O . ALA A 1 112 ? 0.832 3.047 22.969 1.00 93.00 112 ALA A O 1
ATOM 872 N N . PRO A 1 113 ? -0.890 3.733 21.698 1.00 92.81 113 PRO A N 1
ATOM 873 C CA . PRO A 1 113 ? -1.869 2.880 22.376 1.00 92.81 113 PRO A CA 1
ATOM 874 C C . PRO A 1 113 ? -1.671 1.367 22.172 1.00 92.81 113 PRO A C 1
ATOM 876 O O . PRO A 1 113 ? -2.278 0.589 22.902 1.00 92.81 113 PRO A O 1
ATOM 879 N N . GLY A 1 114 ? -0.876 0.936 21.186 1.00 91.69 114 GLY A N 1
ATOM 880 C CA . GLY A 1 114 ? -0.481 -0.462 20.969 1.00 91.69 114 GLY A CA 1
ATOM 881 C C . GLY A 1 114 ? -1.542 -1.379 20.351 1.00 91.69 114 GLY A C 1
ATOM 882 O O . GLY A 1 114 ? -1.330 -2.584 20.281 1.00 91.69 114 GLY A O 1
ATOM 883 N N . GLN A 1 115 ? -2.686 -0.836 19.926 1.00 91.44 115 GLN A N 1
ATOM 884 C CA . GLN A 1 115 ? -3.753 -1.607 19.266 1.00 91.44 115 GLN A CA 1
ATOM 885 C C . GLN A 1 115 ? -3.564 -1.694 17.746 1.00 91.44 115 GLN A C 1
ATOM 887 O O . GLN A 1 115 ? -4.056 -2.622 17.103 1.00 91.44 115 GLN A O 1
ATOM 892 N N . LEU A 1 116 ? -2.881 -0.700 17.178 1.00 93.06 116 LEU A N 1
ATOM 893 C CA . LEU A 1 116 ? -2.663 -0.542 15.749 1.00 93.06 116 LEU A CA 1
ATOM 894 C C . LEU A 1 116 ? -1.181 -0.326 15.474 1.00 93.06 116 LEU A C 1
ATOM 896 O O . LEU A 1 116 ? -0.478 0.303 16.266 1.00 93.06 116 LEU A O 1
ATOM 900 N N . GLU A 1 117 ? -0.742 -0.792 14.316 1.00 94.81 117 GLU A N 1
ATOM 901 C CA . GLU A 1 117 ? 0.585 -0.518 13.781 1.00 94.81 117 GLU A CA 1
ATOM 902 C C . GLU A 1 117 ? 0.481 0.006 12.350 1.00 94.81 117 GLU A C 1
ATOM 904 O O . GLU A 1 117 ? -0.456 -0.321 11.612 1.00 94.81 117 GLU A O 1
ATOM 909 N N . PHE A 1 118 ? 1.441 0.833 11.951 1.00 97.06 118 PHE A N 1
ATOM 910 C CA . PHE A 1 118 ? 1.576 1.248 10.567 1.00 97.06 118 PHE A CA 1
ATOM 911 C C . PHE A 1 118 ? 2.374 0.222 9.759 1.00 97.06 118 PHE A C 1
ATOM 913 O O . PHE A 1 118 ? 3.390 -0.335 10.185 1.00 97.06 118 PHE A O 1
ATOM 920 N N . GLY A 1 119 ? 1.908 -0.004 8.536 1.00 96.69 119 GLY A N 1
ATOM 921 C CA . GLY A 1 119 ? 2.624 -0.783 7.540 1.00 96.69 119 GLY A CA 1
ATOM 922 C C . GLY A 1 119 ? 3.711 0.033 6.830 1.00 96.69 119 GLY A C 1
ATOM 923 O O . GLY A 1 119 ? 4.221 1.016 7.360 1.00 96.69 119 GLY A O 1
ATOM 924 N N . PRO A 1 120 ? 4.113 -0.363 5.613 1.00 97.00 120 PRO A N 1
ATOM 925 C CA . PRO A 1 120 ? 5.124 0.366 4.852 1.00 97.00 120 PRO A CA 1
ATOM 926 C C . PRO A 1 120 ? 4.611 1.748 4.425 1.00 97.00 120 PRO A C 1
ATOM 928 O O . PRO A 1 120 ? 3.445 1.907 4.057 1.00 97.00 120 PRO A O 1
ATOM 931 N N . VAL A 1 121 ? 5.507 2.736 4.391 1.00 98.06 121 VAL A N 1
ATOM 932 C CA . VAL A 1 121 ? 5.207 4.029 3.765 1.00 98.06 121 VAL A CA 1
ATOM 933 C C . VAL A 1 121 ? 4.962 3.804 2.276 1.00 98.06 121 VAL A C 1
ATOM 935 O O . VAL A 1 121 ? 5.840 3.302 1.574 1.00 98.06 121 VAL A O 1
ATOM 938 N N . TYR A 1 122 ? 3.777 4.177 1.797 1.00 98.12 122 TYR A N 1
ATOM 939 C CA . TYR A 1 122 ? 3.428 4.092 0.377 1.00 98.12 122 TYR A CA 1
ATOM 940 C C . TYR A 1 122 ? 3.396 5.458 -0.297 1.00 98.12 122 TYR A C 1
ATOM 942 O O . TYR A 1 122 ? 3.421 5.504 -1.518 1.00 98.12 122 TYR A O 1
ATOM 950 N N . PHE A 1 123 ? 3.335 6.557 0.458 1.00 98.44 123 PHE A N 1
ATOM 951 C CA . PHE A 1 123 ? 3.248 7.896 -0.110 1.00 98.44 123 PHE A CA 1
ATOM 952 C C . PHE A 1 123 ? 3.863 8.946 0.825 1.00 98.44 123 PHE A C 1
ATOM 954 O O . PHE A 1 123 ? 3.797 8.812 2.040 1.00 98.44 123 PHE A O 1
ATOM 961 N N . PHE A 1 124 ? 4.436 10.010 0.272 1.00 97.62 124 PHE A N 1
ATOM 962 C CA . PHE A 1 124 ? 4.908 11.193 0.985 1.00 97.62 124 PHE A CA 1
ATOM 963 C C . PHE A 1 124 ? 4.106 12.413 0.545 1.00 97.62 124 PHE A C 1
ATOM 965 O O . PHE A 1 124 ? 4.164 12.828 -0.617 1.00 97.62 124 PHE A O 1
ATOM 972 N N . GLU A 1 125 ? 3.388 12.999 1.491 1.00 93.94 125 GLU A N 1
ATOM 973 C CA . GLU A 1 125 ? 2.595 14.205 1.313 1.00 93.94 125 GLU A CA 1
ATOM 974 C C . GLU A 1 125 ? 3.353 15.455 1.780 1.00 93.94 125 GLU A C 1
ATOM 976 O O . GLU A 1 125 ? 4.134 15.416 2.730 1.00 93.94 125 GLU A O 1
ATOM 981 N N . ALA A 1 126 ? 3.108 16.590 1.122 1.00 89.94 126 ALA A N 1
ATOM 982 C CA . ALA A 1 126 ? 3.470 17.894 1.657 1.00 89.94 126 ALA A CA 1
ATOM 983 C C . ALA A 1 126 ? 2.580 18.232 2.867 1.00 89.94 126 ALA A C 1
ATOM 985 O O . ALA A 1 126 ? 1.404 18.560 2.722 1.00 89.94 126 ALA A O 1
ATOM 986 N N . GLY A 1 127 ? 3.160 18.160 4.060 1.00 84.50 127 GLY A N 1
ATOM 987 C CA . GLY A 1 127 ? 2.519 18.521 5.315 1.00 84.50 127 GLY A CA 1
ATOM 988 C C . GLY A 1 127 ? 2.705 19.989 5.694 1.00 84.50 127 GLY A C 1
ATOM 989 O O . GLY A 1 127 ? 3.205 20.831 4.938 1.00 84.50 127 GLY A O 1
ATOM 990 N N . LYS A 1 128 ? 2.317 20.313 6.928 1.00 81.19 128 LYS A N 1
ATOM 991 C CA . LYS A 1 128 ? 2.448 21.677 7.464 1.00 81.19 128 LYS A CA 1
ATOM 992 C C . LYS A 1 128 ? 3.916 22.043 7.703 1.00 81.19 128 LYS A C 1
ATOM 994 O O . LYS A 1 128 ? 4.752 21.194 8.002 1.00 81.19 128 LYS A O 1
ATOM 999 N N . GLN A 1 129 ? 4.215 23.341 7.608 1.00 83.12 129 GLN A N 1
ATOM 1000 C CA . GLN A 1 129 ? 5.534 23.916 7.931 1.00 83.12 129 GLN A CA 1
ATOM 1001 C C . GLN A 1 129 ? 6.692 23.311 7.112 1.00 83.12 129 GLN A C 1
ATOM 1003 O O . GLN A 1 129 ? 7.818 23.222 7.595 1.00 83.12 129 GLN A O 1
ATOM 1008 N N . GLY A 1 130 ? 6.418 22.875 5.878 1.00 81.00 130 GLY A N 1
ATOM 1009 C CA . GLY A 1 130 ? 7.430 22.299 4.990 1.00 81.00 130 GLY A CA 1
ATOM 1010 C C . GLY A 1 130 ? 7.875 20.884 5.370 1.00 81.00 130 GLY A C 1
ATOM 1011 O O . GLY A 1 130 ? 8.878 20.405 4.845 1.00 81.00 130 GLY A O 1
ATOM 1012 N N . ARG A 1 131 ? 7.159 20.205 6.276 1.00 88.12 131 ARG A N 1
ATOM 1013 C CA . ARG A 1 131 ? 7.420 18.797 6.591 1.00 88.12 131 ARG A CA 1
ATOM 1014 C C . ARG A 1 131 ? 6.851 17.896 5.502 1.00 88.12 131 ARG A C 1
ATOM 1016 O O . ARG A 1 131 ? 5.792 18.179 4.956 1.00 88.12 131 ARG A O 1
ATOM 1023 N N . LEU A 1 132 ? 7.534 16.788 5.237 1.00 93.75 132 LEU A N 1
ATOM 1024 C CA . LEU A 1 132 ? 6.940 15.671 4.511 1.00 93.75 132 LEU A CA 1
ATOM 1025 C C . LEU A 1 132 ? 6.245 14.741 5.504 1.00 93.75 132 LEU A C 1
ATOM 1027 O O . LEU A 1 132 ? 6.824 14.381 6.531 1.00 93.75 132 LEU A O 1
ATOM 1031 N N . GLU A 1 133 ? 5.009 14.375 5.193 1.00 95.31 133 GLU A N 1
ATOM 1032 C CA . GLU A 1 133 ? 4.193 13.454 5.973 1.00 95.31 133 GLU A CA 1
ATOM 1033 C C . GLU A 1 133 ? 4.157 12.089 5.270 1.00 95.31 133 GLU A C 1
ATOM 1035 O O . GLU A 1 133 ? 3.655 11.994 4.148 1.00 95.31 133 GLU A O 1
ATOM 1040 N N . PRO A 1 134 ? 4.729 11.034 5.875 1.00 96.94 134 PRO A N 1
ATOM 1041 C CA . PRO A 1 134 ? 4.676 9.695 5.309 1.00 96.94 134 PRO A CA 1
ATOM 1042 C C . PRO A 1 134 ? 3.303 9.076 5.567 1.00 96.94 134 PRO A C 1
ATOM 1044 O O . PRO A 1 134 ? 2.897 8.934 6.719 1.00 96.94 134 PRO A O 1
ATOM 1047 N N . LEU A 1 135 ? 2.611 8.677 4.508 1.00 97.75 135 LEU A N 1
ATOM 1048 C CA . LEU A 1 135 ? 1.364 7.934 4.582 1.00 97.75 135 LEU A CA 1
ATOM 1049 C C . LEU A 1 135 ? 1.651 6.432 4.574 1.00 97.75 135 LEU A C 1
ATOM 1051 O O . LEU A 1 135 ? 2.443 5.944 3.760 1.00 97.75 135 LEU A O 1
ATOM 1055 N N . ALA A 1 136 ? 1.003 5.705 5.478 1.00 98.00 136 ALA A N 1
ATOM 1056 C CA . ALA A 1 136 ? 1.156 4.263 5.646 1.00 98.00 136 ALA A CA 1
ATOM 1057 C C . ALA A 1 136 ? -0.203 3.615 5.970 1.00 98.00 136 ALA A C 1
ATOM 1059 O O . ALA A 1 136 ? -1.069 4.282 6.548 1.00 98.00 136 ALA A O 1
ATOM 1060 N N . PRO A 1 137 ? -0.438 2.344 5.586 1.00 97.88 137 PRO A N 1
ATOM 1061 C CA . PRO A 1 137 ? -1.670 1.667 5.953 1.00 97.88 137 PRO A CA 1
ATOM 1062 C C . PRO A 1 137 ? -1.691 1.393 7.453 1.00 97.88 137 PRO A C 1
ATOM 1064 O O . PRO A 1 137 ? -0.640 1.178 8.056 1.00 97.88 137 PRO A O 1
ATOM 1067 N N . LEU A 1 138 ? -2.885 1.340 8.037 1.00 96.81 138 LEU A N 1
ATOM 1068 C CA . LEU A 1 138 ? -3.077 0.850 9.396 1.00 96.81 138 LEU A CA 1
ATOM 1069 C C . LEU A 1 138 ? -3.444 -0.628 9.386 1.00 96.81 138 LEU A C 1
ATOM 1071 O O . LEU A 1 138 ? -4.312 -1.072 8.627 1.00 96.81 138 LEU A O 1
ATOM 1075 N N . LEU A 1 139 ? -2.791 -1.361 10.278 1.00 96.75 139 LEU A N 1
ATOM 1076 C CA . LEU A 1 139 ? -3.030 -2.765 10.567 1.00 96.75 139 LEU A CA 1
ATOM 1077 C C . LEU A 1 139 ? -3.266 -2.939 12.066 1.00 96.75 139 LEU A C 1
ATOM 1079 O O . LEU A 1 139 ? -2.984 -2.044 12.865 1.00 96.75 139 LEU A O 1
ATOM 1083 N N . ARG A 1 14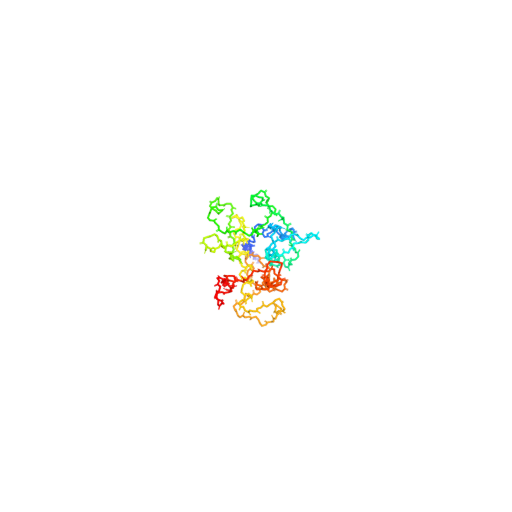0 ? -3.796 -4.098 12.449 1.00 94.12 140 ARG A N 1
ATOM 1084 C CA . ARG A 1 140 ? -3.907 -4.470 13.860 1.00 94.12 140 ARG A CA 1
ATOM 1085 C C . ARG A 1 140 ? -2.571 -5.023 14.334 1.00 94.12 140 ARG A C 1
ATOM 1087 O O . ARG A 1 140 ? -1.975 -5.847 13.648 1.00 94.12 140 ARG A O 1
ATOM 1094 N N . SER A 1 141 ? -2.131 -4.600 15.514 1.00 93.00 141 SER A N 1
ATOM 1095 C CA . SER A 1 141 ? -0.844 -5.029 16.078 1.00 93.00 141 SER A CA 1
ATOM 1096 C C . SER A 1 141 ? -0.821 -6.493 16.536 1.00 93.00 141 SER A C 1
ATOM 1098 O O . SER A 1 141 ? 0.234 -6.996 16.915 1.00 93.00 141 SER A O 1
ATOM 1100 N N . ASP A 1 142 ? -1.969 -7.174 16.545 1.00 91.75 142 ASP A N 1
ATOM 1101 C CA . ASP A 1 142 ? -2.110 -8.564 16.984 1.00 91.75 142 ASP A CA 1
ATOM 1102 C C . ASP A 1 142 ? -1.822 -9.601 15.882 1.00 91.75 142 ASP A C 1
ATOM 1104 O O . ASP A 1 142 ? -1.752 -10.792 16.186 1.00 91.75 142 ASP A O 1
ATOM 1108 N N . ASP A 1 143 ? -1.581 -9.177 14.633 1.00 92.31 143 ASP A N 1
ATOM 1109 C CA . ASP A 1 143 ? -1.236 -10.064 13.513 1.00 92.31 143 ASP A CA 1
ATOM 1110 C C . ASP A 1 143 ? 0.008 -9.582 12.745 1.00 92.31 143 ASP A C 1
ATOM 1112 O O . ASP A 1 143 ? -0.047 -9.020 11.646 1.00 92.31 143 ASP A O 1
ATOM 1116 N N . ALA A 1 144 ? 1.177 -9.847 13.332 1.00 93.44 144 ALA A N 1
ATOM 1117 C CA . ALA A 1 144 ? 2.462 -9.462 12.754 1.00 93.44 144 ALA A CA 1
ATOM 1118 C C . ALA A 1 144 ? 2.763 -10.146 11.404 1.00 93.44 144 ALA A C 1
ATOM 1120 O O . ALA A 1 144 ? 3.538 -9.607 10.607 1.00 93.44 144 ALA A O 1
ATOM 1121 N N . ASP A 1 145 ? 2.196 -11.328 11.133 1.00 95.00 145 ASP A N 1
ATOM 1122 C CA . ASP A 1 145 ? 2.360 -12.006 9.843 1.00 95.00 145 ASP A CA 1
ATOM 1123 C C . ASP A 1 145 ? 1.624 -11.267 8.736 1.00 95.00 145 ASP A C 1
ATOM 1125 O O . ASP A 1 145 ? 2.198 -11.017 7.672 1.00 95.00 145 ASP A O 1
ATOM 1129 N N . PHE A 1 146 ? 0.394 -10.831 8.998 1.00 96.62 146 PHE A N 1
ATOM 1130 C CA . PHE A 1 146 ? -0.347 -10.026 8.042 1.00 96.62 146 PHE A CA 1
ATOM 1131 C C . PHE A 1 146 ? 0.333 -8.676 7.769 1.00 96.62 146 PHE A C 1
ATOM 1133 O O . PHE A 1 146 ? 0.477 -8.277 6.610 1.00 96.62 146 PHE A O 1
ATOM 1140 N N . SER A 1 147 ? 0.884 -8.027 8.795 1.00 96.81 147 SER A N 1
ATOM 1141 C CA . SER A 1 147 ? 1.692 -6.812 8.621 1.00 96.81 147 SER A CA 1
ATOM 1142 C C . SER A 1 147 ? 2.969 -7.042 7.814 1.00 96.81 147 SER A C 1
ATOM 1144 O O . SER A 1 147 ? 3.327 -6.213 6.969 1.00 96.81 147 SER A O 1
ATOM 1146 N N . ARG A 1 148 ? 3.643 -8.189 7.992 1.00 96.81 148 ARG A N 1
ATOM 1147 C CA . ARG A 1 148 ? 4.763 -8.596 7.126 1.00 96.81 148 ARG A CA 1
ATOM 1148 C C . ARG A 1 148 ? 4.315 -8.768 5.675 1.00 96.81 148 ARG A C 1
ATOM 1150 O O . ARG A 1 148 ? 5.009 -8.291 4.780 1.00 96.81 148 ARG A O 1
ATOM 1157 N N . ILE A 1 149 ? 3.170 -9.401 5.434 1.00 97.88 149 ILE A N 1
ATOM 1158 C CA . ILE A 1 149 ? 2.623 -9.583 4.083 1.00 97.88 149 ILE A CA 1
ATOM 1159 C C . ILE A 1 149 ? 2.373 -8.231 3.413 1.00 97.88 149 ILE A C 1
ATOM 1161 O O . ILE A 1 149 ? 2.877 -7.996 2.316 1.00 97.88 149 ILE A O 1
ATOM 1165 N N . VAL A 1 150 ? 1.651 -7.320 4.073 1.00 98.44 150 VAL A N 1
ATOM 1166 C CA . VAL A 1 150 ? 1.336 -5.996 3.509 1.00 98.44 150 VAL A CA 1
ATOM 1167 C C . VAL A 1 150 ? 2.610 -5.193 3.232 1.00 98.44 150 VAL A C 1
ATOM 1169 O O . VAL A 1 150 ? 2.711 -4.555 2.181 1.00 98.44 150 VAL A O 1
ATOM 1172 N N . ARG A 1 151 ? 3.623 -5.286 4.109 1.00 98.00 151 ARG A N 1
ATOM 1173 C CA . ARG A 1 151 ? 4.957 -4.716 3.862 1.00 98.00 151 ARG A CA 1
ATOM 1174 C C . ARG A 1 151 ? 5.538 -5.198 2.538 1.00 98.00 151 ARG A C 1
ATOM 1176 O O . ARG A 1 151 ? 5.876 -4.382 1.681 1.00 98.00 151 ARG A O 1
ATOM 1183 N N . TRP A 1 152 ? 5.627 -6.510 2.354 1.00 97.81 152 TRP A N 1
ATOM 1184 C CA . TRP A 1 152 ? 6.243 -7.083 1.161 1.00 97.81 152 TRP A CA 1
ATOM 1185 C C . TRP A 1 152 ? 5.430 -6.856 -0.112 1.00 97.81 152 TRP A C 1
ATOM 1187 O O . TRP A 1 152 ? 6.025 -6.674 -1.170 1.00 97.81 152 TRP A O 1
ATOM 1197 N N . VAL A 1 153 ? 4.103 -6.763 -0.018 1.00 98.56 153 VAL A N 1
ATOM 1198 C CA . VAL A 1 153 ? 3.240 -6.376 -1.143 1.00 98.56 153 VAL A CA 1
ATOM 1199 C C . VAL A 1 153 ? 3.614 -4.998 -1.687 1.00 98.56 153 VAL A C 1
ATOM 1201 O O . VAL A 1 153 ? 3.873 -4.863 -2.883 1.00 98.56 153 VAL A O 1
ATOM 1204 N N . VAL A 1 154 ? 3.708 -3.979 -0.826 1.00 98.56 154 VAL A N 1
ATOM 1205 C CA . VAL A 1 154 ? 4.062 -2.618 -1.268 1.00 98.56 154 VAL A CA 1
ATOM 1206 C C . VAL A 1 154 ? 5.489 -2.570 -1.814 1.00 98.56 154 VAL A C 1
ATOM 1208 O O . VAL A 1 154 ? 5.726 -1.979 -2.868 1.00 98.56 154 VAL A O 1
ATOM 1211 N N . HIS A 1 155 ? 6.442 -3.241 -1.161 1.00 98.19 155 HIS A N 1
ATOM 1212 C CA . HIS A 1 155 ? 7.820 -3.267 -1.656 1.00 98.19 155 HIS A CA 1
ATOM 1213 C C . HIS A 1 155 ? 7.980 -4.048 -2.964 1.00 98.19 155 HIS A C 1
ATOM 1215 O O . HIS A 1 155 ? 8.802 -3.649 -3.779 1.00 98.19 155 HIS A O 1
ATOM 1221 N N . ALA A 1 156 ? 7.163 -5.067 -3.241 1.00 97.88 156 ALA A N 1
ATOM 1222 C CA . ALA A 1 156 ? 7.159 -5.742 -4.540 1.00 97.88 156 ALA A CA 1
ATOM 1223 C C . ALA A 1 156 ? 6.641 -4.850 -5.678 1.00 97.88 156 ALA A C 1
ATOM 1225 O O . ALA A 1 156 ? 7.148 -4.936 -6.795 1.00 97.88 156 ALA A O 1
ATOM 1226 N N . LEU A 1 157 ? 5.692 -3.946 -5.410 1.00 98.62 157 LEU A N 1
ATOM 1227 C CA . LEU A 1 157 ? 5.268 -2.937 -6.391 1.00 98.62 157 LEU A CA 1
ATOM 1228 C C . LEU A 1 157 ? 6.387 -1.930 -6.699 1.00 98.62 157 LEU A C 1
ATOM 1230 O O . LEU A 1 157 ? 6.554 -1.531 -7.854 1.00 98.62 157 LEU A O 1
ATOM 1234 N N . LEU A 1 158 ? 7.150 -1.531 -5.676 1.00 98.12 158 LEU A N 1
ATOM 1235 C CA . LEU A 1 158 ? 8.306 -0.638 -5.814 1.00 98.12 158 LEU A CA 1
ATOM 1236 C C . LEU A 1 158 ? 9.484 -1.323 -6.511 1.00 98.12 158 LEU A C 1
ATOM 1238 O O . LEU A 1 158 ? 10.116 -0.719 -7.372 1.00 98.12 158 LEU A O 1
ATOM 1242 N N . GLU A 1 159 ? 9.758 -2.584 -6.185 1.00 96.44 159 GLU A N 1
ATOM 1243 C CA . GLU A 1 159 ? 10.790 -3.388 -6.846 1.00 96.44 159 GLU A CA 1
ATOM 1244 C C . GLU A 1 159 ? 10.430 -3.600 -8.324 1.00 96.44 159 GLU A C 1
ATOM 1246 O O . GLU A 1 159 ? 11.285 -3.511 -9.204 1.00 96.44 159 GLU A O 1
ATOM 1251 N N . ALA A 1 160 ? 9.143 -3.788 -8.637 1.00 97.31 160 ALA A N 1
ATOM 1252 C CA . ALA A 1 160 ? 8.686 -3.876 -10.020 1.00 97.31 160 ALA A CA 1
ATOM 1253 C C . ALA A 1 160 ? 8.950 -2.569 -10.780 1.00 97.31 160 ALA A C 1
ATOM 1255 O O . ALA A 1 160 ? 9.433 -2.605 -11.910 1.00 97.31 160 ALA A O 1
ATOM 1256 N N . GLU A 1 161 ? 8.708 -1.414 -10.155 1.00 97.44 161 GLU A N 1
ATOM 1257 C CA . GLU A 1 161 ? 9.069 -0.115 -10.732 1.00 97.44 161 GLU A CA 1
ATOM 1258 C C . GLU A 1 161 ? 10.589 0.025 -10.902 1.00 97.44 161 GLU A C 1
ATOM 1260 O O . GLU A 1 161 ? 11.060 0.470 -11.952 1.00 97.44 161 GLU A O 1
ATOM 1265 N N . TRP A 1 162 ? 11.372 -0.411 -9.912 1.00 96.00 162 TRP A N 1
ATOM 1266 C CA . TRP A 1 162 ? 12.832 -0.383 -9.966 1.00 96.00 162 TRP A CA 1
ATOM 1267 C C . TRP A 1 162 ? 13.375 -1.148 -11.176 1.00 96.00 162 TRP A C 1
ATOM 1269 O O . TRP A 1 162 ? 14.247 -0.648 -11.888 1.00 96.00 162 TRP A O 1
ATOM 1279 N N . HIS A 1 163 ? 12.819 -2.311 -11.494 1.00 95.06 163 HIS A N 1
ATOM 1280 C CA . HIS A 1 163 ? 13.227 -3.084 -12.673 1.00 95.06 163 HIS A CA 1
ATOM 1281 C C . HIS A 1 163 ? 12.476 -2.729 -13.955 1.00 95.06 163 HIS A C 1
ATOM 1283 O O . HIS A 1 163 ? 12.634 -3.425 -14.959 1.00 95.06 163 HIS A O 1
ATOM 1289 N N . ALA A 1 164 ? 11.644 -1.684 -13.926 1.00 95.44 164 ALA A N 1
ATOM 1290 C CA . ALA A 1 164 ? 10.738 -1.325 -15.012 1.00 95.44 164 ALA A CA 1
ATOM 1291 C C . ALA A 1 164 ? 9.848 -2.499 -15.480 1.00 95.44 164 ALA A C 1
ATOM 1293 O O . ALA A 1 164 ? 9.448 -2.558 -16.639 1.00 95.44 164 ALA A O 1
ATOM 1294 N N . ILE A 1 165 ? 9.516 -3.428 -14.578 1.00 96.19 165 ILE A N 1
ATOM 1295 C CA . ILE A 1 165 ? 8.563 -4.511 -14.828 1.00 96.19 165 ILE A CA 1
ATOM 1296 C C . ILE A 1 165 ? 7.17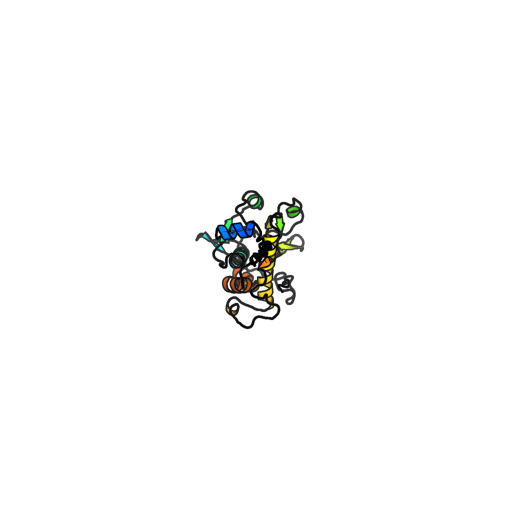1 -3.897 -14.792 1.00 96.19 165 ILE A C 1
ATOM 1298 O O . ILE A 1 165 ? 6.668 -3.523 -13.730 1.00 96.19 165 ILE A O 1
ATOM 1302 N N . ARG A 1 166 ? 6.552 -3.761 -15.958 1.00 97.62 166 ARG A N 1
ATOM 1303 C CA . ARG A 1 166 ? 5.187 -3.250 -16.082 1.00 97.62 166 ARG A CA 1
ATOM 1304 C C . ARG A 1 166 ? 4.175 -4.379 -16.017 1.00 97.62 166 ARG A C 1
ATOM 1306 O O . ARG A 1 166 ? 4.515 -5.554 -16.161 1.00 97.62 166 ARG A O 1
ATOM 1313 N N . ARG A 1 167 ? 2.898 -4.013 -15.909 1.00 97.19 167 ARG A N 1
ATOM 1314 C CA . ARG A 1 167 ? 1.778 -4.950 -16.060 1.00 97.19 167 ARG A CA 1
ATOM 1315 C C . ARG A 1 167 ? 1.899 -5.836 -17.310 1.00 97.19 167 ARG A C 1
ATOM 1317 O O . ARG A 1 167 ? 1.642 -7.033 -17.229 1.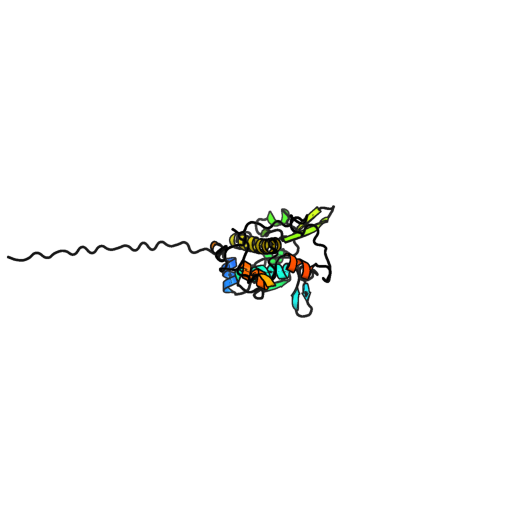00 97.19 167 ARG A O 1
ATOM 1324 N N . SER A 1 168 ? 2.282 -5.252 -18.450 1.00 96.06 168 SER A N 1
ATOM 1325 C CA . SER A 1 168 ? 2.436 -5.955 -19.735 1.00 96.06 168 SER A CA 1
ATOM 1326 C C . SER A 1 168 ? 3.568 -6.980 -19.740 1.00 96.06 168 SER A C 1
ATOM 1328 O O . SER A 1 168 ? 3.506 -7.949 -20.491 1.00 96.06 168 SER A O 1
ATOM 1330 N N . ASP A 1 169 ? 4.573 -6.783 -18.887 1.00 92.50 169 ASP A N 1
ATOM 1331 C CA . ASP A 1 169 ? 5.827 -7.537 -18.908 1.00 92.50 169 ASP A CA 1
ATOM 1332 C C . ASP A 1 169 ? 5.897 -8.556 -17.764 1.00 92.50 169 ASP A C 1
ATOM 1334 O O . ASP A 1 169 ? 6.793 -9.394 -17.725 1.00 92.50 169 ASP A O 1
ATOM 1338 N N . ALA A 1 170 ? 4.936 -8.525 -16.835 1.00 88.75 170 ALA A N 1
ATOM 1339 C CA . ALA A 1 170 ? 4.907 -9.366 -15.638 1.00 88.75 170 ALA A CA 1
ATOM 1340 C C . ALA A 1 170 ? 4.847 -10.881 -15.927 1.00 88.75 170 ALA A C 1
ATOM 1342 O O . ALA A 1 170 ? 5.118 -11.690 -15.039 1.00 88.75 170 ALA A O 1
ATOM 1343 N N . GLY A 1 171 ? 4.494 -11.265 -17.159 1.00 85.88 171 GLY A N 1
ATOM 1344 C CA . GLY A 1 171 ? 4.485 -12.650 -17.639 1.00 85.88 171 GLY A CA 1
ATOM 1345 C C . GLY A 1 171 ? 5.775 -13.108 -18.328 1.00 85.88 171 GLY A C 1
ATOM 1346 O O . GLY A 1 171 ? 5.823 -14.247 -18.791 1.00 85.88 171 GLY A O 1
ATOM 1347 N N . ARG A 1 172 ? 6.804 -12.255 -18.439 1.00 87.94 172 ARG A N 1
ATOM 1348 C CA . ARG A 1 172 ? 8.064 -12.629 -19.097 1.00 87.94 172 ARG A CA 1
ATOM 1349 C C . ARG A 1 172 ? 8.800 -13.729 -18.326 1.00 87.94 172 ARG A C 1
ATOM 1351 O O . ARG A 1 172 ? 8.712 -13.821 -17.100 1.00 87.94 172 ARG A O 1
ATOM 1358 N N . ALA A 1 173 ? 9.534 -14.565 -19.057 1.00 85.50 173 ALA A N 1
ATOM 1359 C CA . ALA A 1 173 ? 10.313 -15.654 -18.470 1.00 85.50 173 ALA A CA 1
ATOM 1360 C C . ALA A 1 173 ? 11.633 -15.159 -17.852 1.00 85.50 173 ALA A C 1
ATOM 1362 O O . ALA A 1 173 ? 12.094 -15.707 -16.854 1.00 85.50 173 ALA A O 1
ATOM 1363 N N . ASP A 1 174 ? 12.225 -14.116 -18.431 1.00 88.75 174 ASP A N 1
ATOM 1364 C CA . ASP A 1 174 ? 13.500 -13.517 -18.047 1.00 88.75 174 ASP A CA 1
ATOM 1365 C C . ASP A 1 174 ? 13.307 -12.421 -16.988 1.00 88.75 174 ASP A C 1
ATOM 1367 O O . ASP A 1 174 ? 13.297 -11.219 -17.262 1.00 88.75 174 ASP A O 1
ATOM 1371 N N . MET A 1 175 ? 13.132 -12.841 -15.737 1.00 89.69 175 MET A N 1
ATOM 1372 C CA . MET A 1 175 ? 13.060 -11.906 -14.615 1.00 89.69 175 MET A CA 1
ATOM 1373 C C . MET A 1 175 ? 14.465 -11.509 -14.125 1.00 89.69 175 MET A C 1
ATOM 1375 O O . MET A 1 175 ? 15.389 -12.324 -14.188 1.00 89.69 175 MET A O 1
ATOM 1379 N N . PRO A 1 176 ? 14.650 -10.273 -13.623 1.00 90.56 176 PRO A N 1
ATOM 1380 C CA . PRO A 1 176 ? 15.899 -9.857 -12.989 1.00 90.56 176 PRO A CA 1
ATOM 1381 C C . PRO A 1 176 ? 16.259 -10.787 -11.830 1.00 90.56 176 PRO A C 1
ATOM 1383 O O . PRO A 1 176 ? 15.377 -11.209 -11.092 1.00 90.56 176 PRO A O 1
ATOM 1386 N N . LEU A 1 177 ? 17.551 -11.050 -11.617 1.00 86.31 177 LEU A N 1
ATOM 1387 C CA . LEU A 1 177 ? 18.007 -11.964 -10.561 1.00 86.31 177 LEU A CA 1
ATOM 1388 C C . LEU A 1 177 ? 17.557 -11.544 -9.149 1.00 86.31 177 LEU A C 1
ATOM 1390 O O . LEU A 1 177 ? 17.352 -12.400 -8.300 1.00 86.31 177 LEU A O 1
ATOM 1394 N N . SER A 1 178 ? 17.407 -10.241 -8.893 1.00 87.25 178 SER A N 1
ATOM 1395 C CA . SER A 1 178 ? 16.960 -9.731 -7.590 1.00 87.25 178 SER A CA 1
ATOM 1396 C C . SER A 1 178 ? 15.439 -9.750 -7.405 1.00 87.25 178 SER A C 1
ATOM 1398 O O . SER A 1 178 ? 14.967 -9.439 -6.310 1.00 87.25 178 SER A O 1
ATOM 1400 N N . TRP A 1 179 ? 14.675 -10.090 -8.452 1.00 92.31 179 TRP A N 1
ATOM 1401 C CA . TRP A 1 179 ? 13.233 -10.297 -8.360 1.00 92.31 179 TRP A CA 1
ATOM 1402 C C . TRP A 1 179 ? 12.941 -11.580 -7.565 1.00 92.31 179 TRP A C 1
ATOM 1404 O O . TRP A 1 179 ? 13.626 -12.581 -7.784 1.00 92.31 179 TRP A O 1
ATOM 1414 N N . PRO A 1 180 ? 11.928 -11.597 -6.678 1.00 92.56 180 PRO A N 1
ATOM 1415 C CA . PRO A 1 180 ? 11.605 -12.778 -5.884 1.00 92.56 180 PRO A CA 1
ATOM 1416 C C . PRO A 1 180 ? 11.322 -14.008 -6.749 1.00 92.56 180 PRO A C 1
ATOM 1418 O O . PRO A 1 180 ? 10.573 -13.941 -7.732 1.00 92.56 180 PRO A O 1
ATOM 1421 N N . ALA A 1 181 ? 11.878 -15.146 -6.334 1.00 92.38 181 ALA A N 1
ATOM 1422 C CA . ALA A 1 181 ? 11.526 -16.445 -6.887 1.00 92.38 181 ALA A CA 1
ATOM 1423 C C . ALA A 1 181 ? 10.052 -16.774 -6.591 1.00 92.38 181 ALA A C 1
ATOM 1425 O O . ALA A 1 181 ? 9.425 -16.188 -5.707 1.00 92.38 181 ALA A O 1
ATOM 1426 N N . ASP A 1 182 ? 9.475 -17.726 -7.326 1.00 93.00 182 ASP A N 1
ATOM 1427 C CA . ASP A 1 182 ? 8.053 -18.043 -7.173 1.00 93.00 182 ASP A CA 1
ATOM 1428 C C . ASP A 1 182 ? 7.700 -18.547 -5.769 1.00 93.00 182 ASP A C 1
ATOM 1430 O O . ASP A 1 182 ? 6.610 -18.268 -5.286 1.00 93.00 182 ASP A O 1
ATOM 1434 N N . ASP A 1 183 ? 8.595 -19.250 -5.088 1.00 94.19 183 ASP A N 1
ATOM 1435 C CA . ASP A 1 183 ? 8.385 -19.757 -3.729 1.00 94.19 183 ASP A CA 1
ATOM 1436 C C . ASP A 1 183 ? 8.640 -18.715 -2.623 1.00 94.19 183 ASP A C 1
ATOM 1438 O O . ASP A 1 183 ? 8.340 -18.954 -1.447 1.00 94.19 183 ASP A O 1
ATOM 1442 N N . THR A 1 184 ? 9.139 -17.527 -2.974 1.00 95.38 184 THR A N 1
ATOM 1443 C CA . THR A 1 184 ? 9.378 -16.455 -2.005 1.00 95.38 184 THR A CA 1
ATOM 1444 C C . THR A 1 184 ? 8.072 -16.054 -1.319 1.00 95.38 184 THR A C 1
ATOM 1446 O O . THR A 1 184 ? 7.083 -15.708 -1.963 1.00 95.38 184 THR A O 1
ATOM 1449 N N . GLY A 1 185 ? 8.076 -16.042 0.016 1.00 94.38 185 GLY A N 1
ATOM 1450 C CA . GLY A 1 185 ? 6.915 -15.664 0.827 1.00 94.38 185 GLY A CA 1
ATOM 1451 C C . GLY A 1 185 ? 5.971 -16.819 1.173 1.00 94.38 185 GLY A C 1
ATOM 1452 O O . GLY A 1 185 ? 5.041 -16.602 1.950 1.00 94.38 185 GLY A O 1
ATOM 1453 N N . MET A 1 186 ? 6.225 -18.049 0.703 1.00 94.88 186 MET A N 1
ATOM 1454 C CA . MET A 1 186 ? 5.430 -19.228 1.088 1.00 94.88 186 MET A CA 1
ATOM 1455 C C . MET A 1 186 ? 5.412 -19.471 2.603 1.00 94.88 186 MET A C 1
ATOM 1457 O O . MET A 1 186 ? 4.397 -19.904 3.139 1.00 94.88 186 MET A O 1
ATOM 1461 N N . ALA A 1 187 ? 6.497 -19.141 3.312 1.00 92.44 187 ALA A N 1
ATOM 1462 C CA . ALA A 1 187 ? 6.553 -19.228 4.774 1.00 92.44 187 ALA A CA 1
ATOM 1463 C C . ALA A 1 187 ? 5.590 -18.252 5.481 1.00 92.44 187 ALA A C 1
ATOM 1465 O O . ALA A 1 187 ? 5.133 -18.551 6.577 1.00 92.44 187 ALA A O 1
ATOM 1466 N N . LEU A 1 188 ? 5.241 -17.129 4.837 1.00 94.00 188 LEU A N 1
ATOM 1467 C CA . LEU A 1 188 ? 4.185 -16.200 5.278 1.00 94.00 188 LEU A CA 1
ATOM 1468 C C . LEU A 1 188 ? 2.799 -16.625 4.765 1.00 94.00 188 LEU A C 1
ATOM 1470 O O . LEU A 1 188 ? 1.828 -15.884 4.865 1.00 94.00 188 LEU A O 1
ATOM 1474 N N . GLY A 1 189 ? 2.709 -17.798 4.143 1.00 95.06 189 GLY A N 1
ATOM 1475 C CA . GLY A 1 189 ? 1.498 -18.317 3.541 1.00 95.06 189 GLY A CA 1
ATOM 1476 C C . GLY A 1 189 ? 1.216 -17.801 2.134 1.00 95.06 189 GLY A C 1
ATOM 1477 O O . GLY A 1 189 ? 0.230 -18.255 1.570 1.00 95.06 189 GLY A O 1
ATOM 1478 N N . LEU A 1 190 ? 2.012 -16.911 1.527 1.00 96.75 190 LEU A N 1
ATOM 1479 C CA . LEU A 1 190 ? 1.723 -16.385 0.184 1.00 96.75 190 LEU A CA 1
ATOM 1480 C C . LEU A 1 190 ? 1.762 -17.491 -0.892 1.00 96.75 190 LEU A C 1
ATOM 1482 O O . LEU A 1 190 ? 2.634 -18.360 -0.852 1.00 96.75 190 LEU A O 1
ATOM 1486 N N . PRO A 1 191 ? 0.829 -17.485 -1.864 1.00 96.12 191 PRO A N 1
ATOM 1487 C CA . PRO A 1 191 ? 0.795 -18.499 -2.911 1.00 96.12 191 PRO A CA 1
ATOM 1488 C C . PRO A 1 191 ? 2.004 -18.357 -3.856 1.00 96.12 191 PRO A C 1
ATOM 1490 O O . PRO A 1 191 ? 2.389 -17.227 -4.170 1.00 96.12 191 PRO A O 1
ATOM 1493 N N . PRO A 1 192 ? 2.559 -19.457 -4.402 1.00 96.38 192 PRO A N 1
ATOM 1494 C CA . PRO A 1 192 ? 3.720 -19.385 -5.286 1.00 96.38 192 PRO A CA 1
ATOM 1495 C C . PRO A 1 192 ? 3.495 -18.427 -6.459 1.00 96.38 192 PRO A C 1
ATOM 1497 O O . PRO A 1 192 ? 2.423 -18.463 -7.057 1.00 96.38 192 PRO A O 1
ATOM 1500 N N . GLY A 1 193 ? 4.443 -17.553 -6.788 1.00 95.50 193 GLY A N 1
ATOM 1501 C CA . GLY A 1 193 ? 4.354 -16.574 -7.878 1.00 95.50 193 GLY A CA 1
ATOM 1502 C C . GLY A 1 193 ? 3.438 -15.373 -7.597 1.00 95.50 193 GLY A C 1
ATOM 1503 O O . GLY A 1 193 ? 3.032 -14.682 -8.537 1.00 95.50 193 GLY A O 1
ATOM 1504 N N . TRP A 1 194 ? 3.081 -15.118 -6.328 1.00 97.62 194 TRP A N 1
ATOM 1505 C CA . TRP A 1 194 ? 2.186 -14.021 -5.925 1.00 97.62 194 TRP A CA 1
ATOM 1506 C C . TRP A 1 194 ? 2.630 -12.658 -6.470 1.00 97.62 194 TRP A C 1
ATOM 1508 O O . TRP A 1 194 ? 1.793 -11.919 -6.981 1.00 97.62 194 TRP A O 1
ATOM 1518 N N . ALA A 1 195 ? 3.930 -12.344 -6.427 1.00 96.94 195 ALA A N 1
ATOM 1519 C CA . ALA A 1 195 ? 4.442 -11.030 -6.812 1.00 96.94 195 ALA A CA 1
ATOM 1520 C C . ALA A 1 195 ? 4.223 -10.760 -8.307 1.00 96.94 195 ALA A C 1
ATOM 1522 O O . ALA A 1 195 ? 3.716 -9.705 -8.686 1.00 96.94 195 ALA A O 1
ATOM 1523 N N . ARG A 1 196 ? 4.526 -11.747 -9.165 1.00 95.75 196 ARG A N 1
ATOM 1524 C CA . ARG A 1 196 ? 4.306 -11.641 -10.617 1.00 95.75 196 ARG A CA 1
ATOM 1525 C C . ARG A 1 196 ? 2.824 -11.524 -10.950 1.00 95.75 196 ARG A C 1
ATOM 1527 O O . ARG A 1 196 ? 2.434 -10.627 -11.694 1.00 95.75 196 ARG A O 1
ATOM 1534 N N . ARG A 1 197 ? 1.980 -12.381 -10.358 1.00 97.19 197 ARG A N 1
ATOM 1535 C CA . ARG A 1 197 ? 0.520 -12.319 -10.555 1.00 97.19 197 ARG A CA 1
ATOM 1536 C C . ARG A 1 197 ? -0.076 -10.994 -10.104 1.00 97.19 197 ARG A C 1
ATOM 1538 O O . ARG A 1 197 ? -0.964 -10.481 -10.778 1.00 97.19 197 ARG A O 1
ATOM 1545 N N . MET A 1 198 ? 0.390 -10.461 -8.980 1.00 98.44 198 MET A N 1
ATOM 1546 C CA . MET A 1 198 ? -0.031 -9.163 -8.472 1.00 98.44 198 MET A CA 1
ATOM 1547 C C . MET A 1 198 ? 0.289 -8.074 -9.498 1.00 98.44 198 MET A C 1
ATOM 1549 O O . MET A 1 198 ? -0.635 -7.428 -9.985 1.00 98.44 198 MET A O 1
ATOM 1553 N N . VAL A 1 199 ? 1.554 -7.927 -9.910 1.00 98.38 199 VAL A N 1
ATOM 1554 C CA . VAL A 1 199 ? 1.964 -6.899 -10.888 1.00 98.38 199 VAL A CA 1
ATOM 1555 C C . VAL A 1 199 ? 1.240 -7.064 -12.229 1.00 98.38 199 VAL A C 1
ATOM 1557 O O . VAL A 1 199 ? 0.808 -6.074 -12.813 1.00 98.38 199 VAL A O 1
ATOM 1560 N N . ALA A 1 200 ? 1.002 -8.292 -12.699 1.00 98.25 200 ALA A N 1
ATOM 1561 C CA . ALA A 1 200 ? 0.219 -8.543 -13.915 1.00 98.25 200 ALA A CA 1
ATOM 1562 C C . ALA A 1 200 ? -1.236 -8.034 -13.819 1.00 98.25 200 ALA A C 1
ATOM 1564 O O . ALA A 1 200 ? -1.860 -7.674 -14.822 1.00 98.25 200 ALA A O 1
ATOM 1565 N N . GLN A 1 201 ? -1.803 -7.988 -12.614 1.00 98.56 201 GLN A N 1
ATOM 1566 C CA . GLN A 1 201 ? -3.175 -7.543 -12.391 1.00 98.56 201 GLN A CA 1
ATOM 1567 C C . GLN A 1 201 ? -3.274 -6.048 -12.095 1.00 98.56 201 GLN A C 1
ATOM 1569 O O . GLN A 1 201 ? -4.173 -5.403 -12.635 1.00 98.56 201 GLN A O 1
ATOM 1574 N N . VAL A 1 202 ? -2.368 -5.504 -11.276 1.00 98.50 202 VAL A N 1
ATOM 1575 C CA . VAL A 1 202 ? -2.462 -4.124 -10.762 1.00 98.50 202 VAL A CA 1
ATOM 1576 C C . VAL A 1 202 ? -1.394 -3.172 -11.302 1.00 98.50 202 VAL A C 1
ATOM 1578 O O . VAL A 1 202 ? -1.538 -1.968 -11.130 1.00 98.50 202 VAL A O 1
ATOM 1581 N N . GLY A 1 203 ? -0.366 -3.666 -11.993 1.00 98.69 203 GLY A N 1
ATOM 1582 C CA . GLY A 1 203 ? 0.801 -2.887 -12.424 1.00 98.69 203 GLY A CA 1
ATOM 1583 C C . GLY A 1 203 ? 1.829 -2.662 -11.314 1.00 98.69 203 GLY A C 1
ATOM 1584 O O . GLY A 1 203 ? 1.649 -3.103 -10.181 1.00 98.69 203 GLY A O 1
ATOM 1585 N N . ASN A 1 204 ? 2.933 -1.996 -11.651 1.00 98.56 204 ASN A N 1
ATOM 1586 C CA . ASN A 1 204 ? 3.923 -1.557 -10.660 1.00 98.56 204 ASN A CA 1
ATOM 1587 C C . ASN A 1 204 ? 3.503 -0.244 -9.965 1.00 98.56 204 ASN A C 1
ATOM 1589 O O . ASN A 1 204 ? 2.484 0.356 -10.320 1.00 98.56 204 ASN A O 1
ATOM 1593 N N . TYR A 1 205 ? 4.287 0.220 -8.984 1.00 98.69 205 TYR A N 1
ATOM 1594 C CA . TYR A 1 205 ? 3.956 1.437 -8.231 1.00 98.69 205 TYR A CA 1
ATOM 1595 C C . TYR A 1 205 ? 3.843 2.688 -9.127 1.00 98.69 205 TYR A C 1
ATOM 1597 O O . TYR A 1 205 ? 2.881 3.441 -8.980 1.00 98.69 205 TYR A O 1
ATOM 1605 N N . ALA A 1 206 ? 4.723 2.872 -10.119 1.00 98.50 206 ALA A N 1
ATOM 1606 C CA . ALA A 1 206 ? 4.622 3.975 -11.081 1.00 98.50 206 ALA A CA 1
ATOM 1607 C C . ALA A 1 206 ? 3.313 3.954 -11.871 1.00 98.50 206 ALA A C 1
ATOM 1609 O O . ALA A 1 206 ? 2.704 4.999 -12.069 1.00 98.50 206 ALA A O 1
ATOM 1610 N N . GLU A 1 207 ? 2.869 2.784 -12.330 1.00 98.62 207 GLU A N 1
ATOM 1611 C CA . GLU A 1 207 ? 1.621 2.654 -13.084 1.00 98.62 207 GLU A CA 1
ATOM 1612 C C . GLU A 1 207 ? 0.397 2.945 -12.210 1.00 98.62 207 GLU A C 1
ATOM 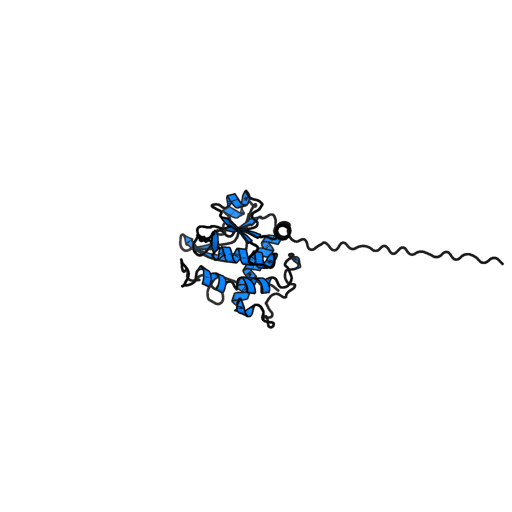1614 O O . GLU A 1 207 ? -0.561 3.560 -12.687 1.00 98.62 207 GLU A O 1
ATOM 1619 N N . ILE A 1 208 ? 0.433 2.524 -10.941 1.00 98.75 208 ILE A N 1
ATOM 1620 C CA . ILE A 1 208 ? -0.593 2.853 -9.944 1.00 98.75 208 ILE A CA 1
ATOM 1621 C C . ILE A 1 208 ? -0.615 4.362 -9.687 1.00 98.75 208 ILE A C 1
ATOM 1623 O O . ILE A 1 208 ? -1.687 4.964 -9.675 1.00 98.75 208 ILE A O 1
ATOM 1627 N N . TYR A 1 209 ? 0.550 4.986 -9.523 1.00 98.62 209 TYR A N 1
ATOM 1628 C CA . TYR A 1 209 ? 0.652 6.425 -9.313 1.00 98.62 209 TYR A CA 1
ATOM 1629 C C . TYR A 1 209 ? 0.127 7.196 -10.528 1.00 98.62 209 TYR A C 1
ATOM 1631 O O . TYR A 1 209 ? -0.758 8.035 -10.399 1.00 98.62 209 TYR A O 1
ATOM 1639 N N . GLU A 1 210 ? 0.626 6.879 -11.723 1.00 98.12 210 GLU A N 1
ATOM 1640 C CA . GLU A 1 210 ? 0.320 7.597 -12.961 1.00 98.12 210 GLU A CA 1
ATOM 1641 C C . GLU A 1 210 ? -1.177 7.572 -13.286 1.00 98.12 210 GLU A C 1
ATOM 1643 O O . GLU A 1 210 ? -1.747 8.603 -13.637 1.00 98.12 210 GLU A O 1
ATOM 1648 N N . ARG A 1 211 ? -1.855 6.427 -13.112 1.00 97.94 211 ARG A N 1
ATOM 1649 C CA . ARG A 1 211 ? -3.290 6.341 -13.434 1.00 97.94 211 ARG A CA 1
ATOM 1650 C C . ARG A 1 211 ? -4.175 7.154 -12.485 1.00 97.94 211 ARG A C 1
ATOM 1652 O O . ARG A 1 211 ? -5.276 7.530 -12.872 1.00 97.94 211 ARG A O 1
ATOM 1659 N N . ASN A 1 212 ? -3.732 7.350 -11.242 1.00 98.12 212 ASN A N 1
ATOM 1660 C CA . ASN A 1 212 ? -4.560 7.909 -10.172 1.00 98.12 212 ASN A CA 1
ATOM 1661 C C . ASN A 1 212 ? -4.203 9.364 -9.840 1.00 98.12 212 ASN A C 1
ATOM 1663 O O . ASN A 1 212 ? -5.078 10.122 -9.435 1.00 98.12 212 ASN A O 1
ATOM 1667 N N . LEU A 1 213 ? -2.938 9.748 -10.026 1.00 98.00 213 LEU A N 1
ATOM 1668 C CA . LEU A 1 213 ? -2.362 11.040 -9.642 1.00 98.00 213 LEU A CA 1
ATOM 1669 C C . LEU A 1 213 ? -1.486 11.660 -10.747 1.00 98.00 213 LEU A C 1
ATOM 1671 O O . LEU A 1 213 ? -0.949 12.748 -10.560 1.00 98.00 213 LEU A O 1
ATOM 1675 N N . GLY A 1 214 ? -1.309 10.994 -11.892 1.00 97.25 214 GLY A N 1
ATOM 1676 C CA . GLY A 1 214 ? -0.536 11.532 -13.013 1.00 97.25 214 GLY A CA 1
ATOM 1677 C C . GLY A 1 214 ? -1.191 12.757 -13.673 1.00 97.25 214 GLY A C 1
ATOM 1678 O O . GLY A 1 214 ? -2.290 13.168 -13.293 1.00 97.25 214 GLY A O 1
ATOM 1679 N N . PRO A 1 215 ? -0.561 13.347 -14.705 1.00 96.06 215 PRO A N 1
ATOM 1680 C CA . PRO A 1 215 ? -1.050 14.553 -15.382 1.00 96.06 215 PRO A CA 1
ATOM 1681 C C . PRO A 1 215 ? -2.485 14.466 -15.924 1.00 96.06 215 PRO A C 1
ATOM 1683 O O . PRO A 1 215 ? -3.135 15.496 -16.077 1.00 96.06 215 PRO A O 1
ATOM 1686 N N . GLY A 1 216 ? -2.977 13.258 -16.222 1.00 93.81 216 GLY A N 1
ATOM 1687 C CA . GLY A 1 216 ? -4.346 13.015 -16.694 1.00 93.81 216 GLY A CA 1
ATOM 1688 C C . GLY A 1 216 ? -5.382 12.746 -15.594 1.00 93.81 216 GLY A C 1
ATOM 1689 O O . GLY A 1 216 ? -6.546 12.514 -15.916 1.00 93.81 216 GLY A O 1
ATOM 1690 N N . ALA A 1 217 ? -4.983 12.729 -14.320 1.00 94.50 217 ALA A N 1
ATOM 1691 C CA . ALA A 1 217 ? -5.885 12.470 -13.202 1.00 94.50 217 ALA A CA 1
ATOM 1692 C C . ALA A 1 217 ? -6.825 13.655 -12.922 1.00 94.50 217 ALA A C 1
ATOM 1694 O O . ALA A 1 217 ? -6.568 14.787 -13.322 1.00 94.50 217 ALA A O 1
ATOM 1695 N N . GLN A 1 218 ? -7.906 13.406 -12.173 1.00 90.19 218 GLN A N 1
ATOM 1696 C CA . GLN A 1 218 ? -8.825 14.468 -11.733 1.00 90.19 218 GLN A CA 1
ATOM 1697 C C . GLN A 1 218 ? -8.111 15.527 -10.880 1.00 90.19 218 GLN A C 1
ATOM 1699 O O . GLN A 1 218 ? -8.408 16.715 -10.989 1.00 90.19 218 GLN A O 1
ATOM 1704 N N . GLN A 1 219 ? -7.181 15.085 -10.033 1.00 91.88 219 GLN A N 1
ATOM 1705 C CA . GLN A 1 219 ? -6.300 15.939 -9.245 1.00 91.88 219 GLN A CA 1
ATOM 1706 C C . GLN A 1 219 ? -4.853 15.500 -9.484 1.00 91.88 219 GLN A C 1
ATOM 1708 O O . GLN A 1 219 ? -4.344 14.637 -8.767 1.00 91.88 219 GLN A O 1
ATOM 1713 N N . PRO A 1 220 ? -4.197 16.038 -10.527 1.00 95.62 220 PRO A N 1
ATOM 1714 C CA . PRO A 1 220 ? -2.815 15.705 -10.816 1.00 95.62 220 PRO A CA 1
ATOM 1715 C C . PRO A 1 220 ? -1.900 16.138 -9.678 1.00 95.62 220 PRO A C 1
ATOM 1717 O O . PRO A 1 220 ? -1.949 17.280 -9.216 1.00 95.62 220 PRO A O 1
ATOM 1720 N N . LEU A 1 221 ? -1.014 15.238 -9.276 1.00 95.62 221 LEU A N 1
ATOM 1721 C CA . LEU A 1 221 ? -0.023 15.474 -8.248 1.00 95.62 221 LEU A CA 1
ATOM 1722 C C . LEU A 1 221 ? 1.339 15.006 -8.765 1.00 95.62 221 LEU A C 1
ATOM 1724 O O . LEU A 1 221 ? 1.543 13.815 -8.991 1.00 95.62 221 LEU A O 1
ATOM 1728 N N . PRO A 1 222 ? 2.301 15.916 -8.991 1.00 94.38 222 PRO A N 1
ATOM 1729 C CA . PRO A 1 222 ? 3.638 15.517 -9.403 1.00 94.38 222 PRO A CA 1
ATOM 1730 C C . PRO A 1 222 ? 4.281 14.597 -8.363 1.00 94.38 222 PRO A C 1
ATOM 1732 O O . PRO A 1 222 ? 4.224 14.877 -7.166 1.00 94.38 222 PRO A O 1
ATOM 1735 N N . ARG A 1 223 ? 4.984 13.550 -8.820 1.00 95.50 223 ARG A N 1
ATOM 1736 C CA . ARG A 1 223 ? 5.570 12.537 -7.924 1.00 95.50 223 ARG A CA 1
ATOM 1737 C C . ARG A 1 223 ? 6.414 13.132 -6.802 1.00 95.50 223 ARG A C 1
ATOM 1739 O O . ARG A 1 223 ? 6.290 12.692 -5.666 1.00 95.50 223 ARG A O 1
ATOM 1746 N N . GLY A 1 224 ? 7.255 14.125 -7.101 1.00 95.25 224 GLY A N 1
ATOM 1747 C CA . GLY A 1 224 ? 8.101 14.787 -6.101 1.00 95.25 224 GLY A CA 1
ATOM 1748 C C . GLY A 1 224 ? 8.857 13.766 -5.228 1.00 95.25 224 GLY A C 1
ATOM 1749 O O . GLY A 1 224 ? 9.616 12.969 -5.784 1.00 95.25 224 GLY A O 1
ATOM 1750 N N . PRO A 1 225 ? 8.635 13.736 -3.898 1.00 96.94 225 PRO A N 1
ATOM 1751 C CA . PRO A 1 225 ? 9.255 12.755 -3.001 1.00 96.94 225 PRO A CA 1
ATOM 1752 C C . PRO A 1 225 ? 8.826 11.298 -3.263 1.00 96.94 225 PRO A C 1
ATOM 1754 O O . PRO A 1 225 ? 9.530 10.381 -2.864 1.00 96.94 225 PRO A O 1
ATOM 1757 N N . ASN A 1 226 ? 7.728 11.057 -3.982 1.00 98.06 226 ASN A N 1
ATOM 1758 C CA . ASN A 1 226 ? 7.213 9.727 -4.335 1.00 98.06 226 ASN A CA 1
ATOM 1759 C C . ASN A 1 226 ? 7.892 9.088 -5.559 1.00 98.06 226 ASN A C 1
ATOM 1761 O O . ASN A 1 226 ? 7.434 8.050 -6.046 1.00 98.06 226 ASN A O 1
ATOM 1765 N N . ARG A 1 227 ? 8.945 9.707 -6.108 1.00 98.38 227 ARG A N 1
ATOM 1766 C CA . ARG A 1 227 ? 9.835 9.042 -7.074 1.00 98.38 227 ARG A CA 1
ATOM 1767 C C . ARG A 1 227 ? 10.713 8.010 -6.366 1.00 98.38 227 ARG A C 1
ATOM 1769 O O . ARG A 1 227 ? 10.916 8.086 -5.151 1.00 98.38 227 ARG A O 1
ATOM 1776 N N . LEU A 1 228 ? 11.279 7.082 -7.134 1.00 98.00 228 LEU A N 1
ATOM 1777 C CA . LEU A 1 228 ? 12.347 6.221 -6.635 1.00 98.00 228 LEU A CA 1
ATOM 1778 C C . LEU A 1 228 ? 13.547 7.055 -6.166 1.00 98.00 228 LEU A C 1
ATOM 1780 O O . LEU A 1 228 ? 13.844 8.117 -6.719 1.00 98.00 228 LEU A O 1
ATOM 1784 N N . TRP A 1 229 ? 14.287 6.540 -5.186 1.00 96.94 229 TRP A N 1
ATOM 1785 C CA . TRP A 1 229 ? 15.524 7.153 -4.691 1.00 96.94 229 TRP A CA 1
ATOM 1786 C C . TRP A 1 229 ? 16.521 7.491 -5.810 1.00 96.94 229 TRP A C 1
ATOM 1788 O O . TRP A 1 229 ? 17.039 8.604 -5.866 1.00 96.94 229 TRP A O 1
ATOM 1798 N N . ARG A 1 230 ? 16.725 6.573 -6.766 1.00 95.81 230 ARG A N 1
ATOM 1799 C CA . ARG A 1 230 ? 17.624 6.784 -7.919 1.00 95.81 230 ARG A CA 1
ATOM 1800 C C . ARG A 1 230 ? 17.187 7.919 -8.859 1.00 95.81 230 ARG A C 1
ATOM 1802 O O . ARG A 1 230 ? 17.967 8.351 -9.697 1.00 95.81 230 ARG A O 1
ATOM 1809 N N . GLU A 1 231 ? 15.950 8.390 -8.717 1.00 97.00 231 GLU A N 1
ATOM 1810 C CA . GLU A 1 231 ? 15.344 9.504 -9.458 1.00 97.00 231 GLU A CA 1
ATOM 1811 C C . GLU A 1 231 ? 15.164 10.748 -8.563 1.00 97.00 231 GLU A C 1
ATOM 1813 O O . GLU A 1 231 ? 14.359 11.642 -8.847 1.00 97.00 231 GLU A O 1
ATOM 1818 N N . GLY A 1 232 ? 15.890 10.811 -7.443 1.00 96.56 232 GLY A N 1
ATOM 1819 C CA . GLY A 1 232 ? 15.847 11.928 -6.502 1.00 96.56 232 GLY A CA 1
ATOM 1820 C C . GLY A 1 232 ? 14.543 12.014 -5.705 1.00 96.56 232 GLY A C 1
ATOM 1821 O O . GLY A 1 232 ? 14.108 13.119 -5.380 1.00 96.56 232 GLY A O 1
ATOM 1822 N N . GLY A 1 233 ? 13.875 10.882 -5.467 1.00 97.38 233 GLY A N 1
ATOM 1823 C CA . GLY A 1 233 ? 12.769 10.763 -4.516 1.00 97.38 233 GLY A CA 1
ATOM 1824 C C . GLY A 1 233 ? 13.173 10.027 -3.235 1.00 97.38 233 GLY A C 1
ATOM 1825 O O . GLY A 1 233 ? 14.355 9.864 -2.942 1.00 97.38 233 GLY A O 1
ATOM 1826 N N . LEU A 1 234 ? 12.180 9.592 -2.463 1.00 97.12 234 LEU A N 1
ATOM 1827 C CA . LEU A 1 234 ? 12.346 8.928 -1.166 1.00 97.12 234 LEU A CA 1
ATOM 1828 C C . LEU A 1 234 ? 11.890 7.465 -1.179 1.00 97.12 234 LEU A C 1
ATOM 1830 O O . LEU A 1 234 ? 12.064 6.764 -0.185 1.00 97.12 234 LEU A O 1
ATOM 1834 N N . MET A 1 235 ? 11.311 6.987 -2.283 1.00 97.81 235 MET A N 1
ATOM 1835 C CA . MET A 1 235 ? 10.840 5.609 -2.364 1.00 97.81 235 MET A CA 1
ATOM 1836 C C . MET A 1 235 ? 12.026 4.666 -2.582 1.00 97.81 235 MET A C 1
ATOM 1838 O O . MET A 1 235 ? 12.717 4.737 -3.602 1.00 97.81 235 MET A O 1
ATOM 1842 N N . VAL A 1 236 ? 12.252 3.772 -1.621 1.00 95.62 236 VAL A N 1
ATOM 1843 C CA . VAL A 1 236 ? 13.310 2.756 -1.659 1.00 95.62 236 VAL A CA 1
ATOM 1844 C C . VAL A 1 236 ? 12.649 1.375 -1.598 1.00 95.62 236 VAL A C 1
ATOM 1846 O O . VAL A 1 236 ? 11.977 1.076 -0.606 1.00 95.62 236 VAL A O 1
ATOM 1849 N N . PRO A 1 237 ? 12.783 0.527 -2.633 1.00 93.00 237 PRO A N 1
ATOM 1850 C CA . PRO A 1 237 ? 12.333 -0.855 -2.538 1.00 93.00 237 PRO A CA 1
ATOM 1851 C C . PRO A 1 237 ? 13.209 -1.631 -1.543 1.00 93.00 237 PRO A C 1
ATOM 1853 O O . PRO A 1 237 ? 14.414 -1.398 -1.445 1.00 93.00 237 PRO A O 1
ATOM 1856 N N . LEU A 1 238 ? 12.593 -2.542 -0.787 1.00 92.31 238 LEU A N 1
ATOM 1857 C CA . LEU A 1 238 ? 13.314 -3.470 0.086 1.00 92.31 238 LEU A CA 1
ATOM 1858 C C . LEU A 1 238 ? 13.579 -4.784 -0.654 1.00 92.31 238 LEU A C 1
ATOM 1860 O O . LEU A 1 238 ? 12.808 -5.175 -1.529 1.00 92.31 238 LEU A O 1
ATOM 1864 N N . LEU A 1 239 ? 14.656 -5.469 -0.265 1.00 87.38 239 LEU A N 1
ATOM 1865 C CA . LEU A 1 239 ? 15.099 -6.717 -0.888 1.00 87.38 239 LEU A CA 1
ATOM 1866 C C . LEU A 1 239 ? 14.110 -7.856 -0.608 1.00 87.38 239 LEU A C 1
ATOM 1868 O O . LEU A 1 239 ? 13.781 -8.117 0.545 1.00 87.38 239 LEU A O 1
ATOM 1872 N N . LEU A 1 240 ? 13.664 -8.529 -1.667 1.00 83.94 240 LEU A N 1
ATOM 1873 C CA . LEU A 1 240 ? 12.684 -9.621 -1.629 1.00 83.94 240 LEU A CA 1
ATOM 1874 C C . LEU A 1 240 ? 13.320 -11.023 -1.753 1.00 83.94 240 LEU A C 1
ATOM 1876 O O . LEU A 1 240 ? 12.586 -11.982 -1.960 1.00 83.94 240 LEU A O 1
ATOM 1880 N N . HIS A 1 241 ? 14.648 -11.155 -1.663 1.00 75.31 241 HIS A N 1
ATOM 1881 C CA . HIS A 1 241 ? 15.400 -12.407 -1.852 1.00 75.31 241 HIS A CA 1
ATOM 1882 C C . HIS A 1 241 ? 16.329 -12.716 -0.675 1.00 75.31 241 HIS A C 1
ATOM 1884 O O . HIS A 1 241 ? 16.712 -11.761 0.041 1.00 75.31 241 HIS A O 1
#

Sequence (241 aa):
MPLRPVRRLVVLVFFLCVLVPGTQAGARLDAIRQHEVLVCGVAAQDPGFAQRQPDGRFQGLEVDLCRAVAAAVLGSSTQVRFVALDTVHEFLDDPRIDLVFHRLSWALTREAPGQLEFGPVYFFEAGKQGRLEPLAPLLRSDDADFSRIVRWVVHALLEAEWHAIRRSDAGRADMPLSWPADDTGMALGLPPGWARRMVAQVGNYAEIYERNLGPGAQQPLPRGPNRLWREGGLMVPLLLH